Protein AF-G1VS32-F1 (afdb_monomer)

Foldseek 3Di:
DLPVLLVLLVVLLVVLVVLLVVLVVVVVVCVVVVVPACQSVLSPLLSVLSNVLSVLSNVCSVPDLVSLVSNLVSLVSSLVSLVVRNPPPCVSNVSSVSSVVSNVVSVVSNVVVVVVVVCVVVVDDPPPPVVVVVVVVVVVVVVVVVVVVVVVVVVVVVVVPPPPPVVCVVPPPPCLVQAAQVNLLVLLVVQDVQWDDKDWDDCVRDPVSQAPDVLFFVTKMATAGNVDDQPDPGHAFKMKTFHPWQVSQVVVVVVLVVVCVVVVCQDWDWDDDTRMIITTGPVDDPVVVVSSNVSSCVVSVD

Solvent-accessible surface area (backbone atoms only — not comparable to full-atom values): 15891 Å² total; per-residue (Å²): 125,51,62,61,32,40,54,55,11,55,50,29,46,59,49,22,56,56,39,35,54,53,11,52,52,45,36,52,51,28,65,72,67,66,66,80,58,55,30,14,62,27,28,42,52,27,18,56,25,30,37,52,27,9,53,45,25,46,75,33,22,89,68,44,72,68,40,28,53,51,30,27,51,32,16,40,52,21,16,48,42,15,60,75,34,20,78,92,46,68,65,39,41,56,55,12,50,53,24,40,53,54,14,50,54,24,49,54,57,47,54,56,57,55,52,58,69,52,44,76,78,55,86,79,68,85,72,69,61,66,60,56,55,54,56,52,52,51,52,50,51,52,53,52,49,51,48,52,49,46,54,49,47,50,49,44,48,64,66,66,49,84,81,54,73,67,59,53,59,69,64,48,67,58,71,68,69,83,68,50,21,56,56,52,51,52,52,47,39,73,79,31,90,48,45,73,56,75,46,73,50,48,64,89,67,35,92,82,65,41,54,68,40,92,76,38,33,66,30,36,18,33,27,20,27,71,92,46,84,77,86,56,95,64,57,49,38,30,35,32,38,23,29,90,38,42,64,39,34,45,55,51,50,53,54,52,50,62,48,26,73,76,38,69,93,63,39,57,52,72,47,75,60,71,28,34,36,42,37,30,53,43,89,53,55,69,73,63,50,48,55,53,49,52,50,52,49,59,60,74,71,100

Sequence (302 aa):
MKTWKLVSGILSIVLCLFVLLQSCAAGTVNALEASGEVSGSAGLIVSIMMLAGGIVSIVTRKGTKGGNIAIIILYGIAALCGFTMAGNFKDLNIWAFWCLICAVLAAVSLIKSKDAKQEIREHSANSKKKLKLSTLNIILIIIATVFIAGVSYLGYCVYAEKDIPLLNALFDIKTNKDYTAEEIANALKKDSKNIDKIIVYTADTDPNKLMGKTGAYTGKAAFSDKRYKQDKKDPIGGSIEVFDTQDDAEARYDYIKSITQKMQFLQEYMYRNGKYLLRINGDLKASQAEEYQKIFNDIISK

Secondary structure (DSSP, 8-state):
-HHHHHHHHHHHHHHHHHHHHHHHHHHHHHHHHT----HHHHHHHHHHHHHHHHHHHHHTTTT-HHHHHHHHHHHHHHHHHHHHS-TT-HHHHHHHHHHHHHHHHHHHHHHHHHHHHHHTT-TT--SHHHHHHHHHHHHHHHHHHHHHHHHHHHHHHHHH----HHHHHHH---------HHHHHHHHHHH-TTEEEEEEE-TTT-TTS-TTSTTS-SEEEEEEETTS---SSS-SEEEEEE-SSHHHHHHHHHHHHHHHHH-GGG-EEEEEETTEEEEEETTS-HHHHHHHHHHHHHHHT-

Radius of gyration: 31.53 Å; Cα contacts (8 Å, |Δi|>4): 393; chains: 1; bounding box: 76×43×91 Å

Nearest PDB structures (foldseek):
  6q6b-assembly1_A  TM=6.752E-01  e=3.807E-01  Streptomyces lividans 1326
  6q58-assembly1_A  TM=6.284E-01  e=5.052E-01  Streptomyces lividans 1326

Mean predicted aligned error: 18.48 Å

Structure (mmCIF, N/CA/C/O backbone):
data_AF-G1VS32-F1
#
_entry.id   AF-G1VS32-F1
#
loop_
_atom_site.group_PDB
_atom_site.id
_atom_site.type_symbol
_atom_site.label_atom_id
_atom_site.label_alt_id
_atom_site.label_comp_id
_atom_site.label_asym_id
_atom_site.label_entity_id
_atom_site.label_seq_id
_atom_site.pdbx_PDB_ins_code
_atom_site.Cartn_x
_atom_site.Cartn_y
_atom_site.Cartn_z
_atom_site.occupancy
_atom_site.B_iso_or_equiv
_atom_site.auth_seq_id
_atom_site.auth_comp_id
_atom_site.auth_asym_id
_atom_site.auth_atom_id
_atom_site.pdbx_PDB_model_num
ATOM 1 N N . MET A 1 1 ? -27.138 2.646 30.379 1.00 58.84 1 MET A N 1
ATOM 2 C CA . MET A 1 1 ? -27.422 2.712 28.928 1.00 58.84 1 MET A CA 1
ATOM 3 C C . MET A 1 1 ? -26.594 1.626 28.247 1.00 58.84 1 MET A C 1
ATOM 5 O O . MET A 1 1 ? -25.394 1.807 28.113 1.00 58.84 1 MET A O 1
ATOM 9 N N . LYS A 1 2 ? -27.186 0.457 27.965 1.00 63.50 2 LYS A N 1
ATOM 10 C CA . LYS A 1 2 ? -26.446 -0.758 27.554 1.00 63.50 2 LYS A CA 1
ATOM 11 C C . LYS A 1 2 ? -26.117 -0.781 26.051 1.00 63.50 2 LYS A C 1
ATOM 13 O O . LYS A 1 2 ? -25.100 -1.341 25.665 1.00 63.50 2 LYS A O 1
ATOM 18 N N . THR A 1 3 ? -26.954 -0.145 25.230 1.00 79.06 3 THR A N 1
ATOM 19 C CA . THR A 1 3 ? -26.883 -0.217 23.762 1.00 79.06 3 THR A CA 1
ATOM 20 C C . THR A 1 3 ? -25.724 0.584 23.177 1.00 79.06 3 THR A C 1
ATOM 22 O O . THR A 1 3 ? -25.017 0.067 22.323 1.00 79.06 3 THR A O 1
ATOM 25 N N . TRP A 1 4 ? -25.464 1.803 23.673 1.00 81.69 4 TRP A N 1
ATOM 26 C CA . TRP A 1 4 ? -24.427 2.665 23.087 1.00 81.69 4 TRP A CA 1
ATOM 27 C C . TRP A 1 4 ? -23.035 2.033 23.168 1.00 81.69 4 TRP A C 1
ATOM 29 O O . TRP A 1 4 ? -22.339 2.026 22.170 1.00 81.69 4 TRP A O 1
ATOM 39 N N . LYS A 1 5 ? -22.673 1.424 24.308 1.00 82.50 5 LYS A N 1
ATOM 40 C CA . LYS A 1 5 ? -21.374 0.759 24.495 1.00 82.50 5 LYS A CA 1
ATOM 41 C C . LYS A 1 5 ? -21.167 -0.428 23.562 1.00 82.50 5 LYS A C 1
ATOM 43 O O . LYS A 1 5 ? -20.044 -0.720 23.168 1.00 82.50 5 LYS A O 1
ATOM 48 N N . LEU A 1 6 ? -22.251 -1.146 23.264 1.00 82.94 6 LEU A N 1
ATOM 49 C CA . LEU A 1 6 ? -22.208 -2.271 22.341 1.00 82.94 6 LEU A CA 1
ATOM 50 C C . LEU A 1 6 ? -21.978 -1.763 20.914 1.00 82.94 6 LEU A C 1
ATOM 52 O O . LEU A 1 6 ? -21.067 -2.235 20.247 1.00 82.94 6 LEU A O 1
ATOM 56 N N . VAL A 1 7 ? -22.765 -0.772 20.486 1.00 86.69 7 VAL A N 1
ATOM 57 C CA . VAL A 1 7 ? -22.683 -0.195 19.137 1.00 86.69 7 VAL A CA 1
ATOM 58 C C . VAL A 1 7 ? -21.351 0.521 18.923 1.00 86.69 7 VAL A C 1
ATOM 60 O O . VAL A 1 7 ? -20.656 0.221 17.959 1.00 86.69 7 VAL A O 1
ATOM 63 N N . SER A 1 8 ? -20.949 1.405 19.841 1.00 86.69 8 SER A N 1
ATOM 64 C CA . SER A 1 8 ? -19.673 2.119 19.751 1.00 86.69 8 SER A CA 1
ATOM 65 C C . SER A 1 8 ? -18.489 1.159 19.789 1.00 86.69 8 SER A C 1
ATOM 67 O O . SER A 1 8 ? -17.506 1.380 19.099 1.00 86.69 8 SER A O 1
ATOM 69 N N . GLY A 1 9 ? -18.585 0.070 20.559 1.00 88.75 9 GLY A N 1
ATOM 70 C CA . GLY A 1 9 ? -17.537 -0.939 20.627 1.00 88.75 9 GLY A CA 1
ATOM 71 C C . GLY A 1 9 ? -17.360 -1.713 19.322 1.00 88.75 9 GLY A C 1
ATOM 72 O O . GLY A 1 9 ? -16.237 -1.841 18.848 1.00 88.75 9 GLY A O 1
ATOM 73 N N . ILE A 1 10 ? -18.459 -2.179 18.719 1.00 88.75 10 ILE A N 1
ATOM 74 C CA . ILE A 1 10 ? -18.423 -2.864 17.417 1.00 88.75 10 ILE A CA 1
ATOM 75 C C . ILE A 1 10 ? -17.898 -1.915 16.335 1.00 88.75 10 ILE A C 1
ATOM 77 O O . ILE A 1 10 ? -17.010 -2.293 15.576 1.00 88.75 10 ILE A O 1
ATOM 81 N N . LEU A 1 11 ? -18.391 -0.671 16.304 1.00 88.06 11 LEU A N 1
ATOM 82 C CA . LEU A 1 11 ? -17.926 0.335 15.350 1.00 88.06 11 LEU A CA 1
ATOM 83 C C . LEU A 1 11 ? -16.429 0.609 15.498 1.00 88.06 11 LEU A C 1
ATOM 85 O O . LEU A 1 11 ? -15.724 0.577 14.501 1.00 88.06 11 LEU A O 1
ATOM 89 N N . SER A 1 12 ? -15.911 0.803 16.713 1.00 90.00 12 SER A N 1
ATOM 90 C CA . SER A 1 12 ? -14.478 1.057 16.907 1.00 90.00 12 SER A CA 1
ATOM 91 C C . SER A 1 12 ? -13.586 -0.112 16.483 1.00 90.00 12 SER A C 1
ATOM 93 O O . SER A 1 12 ? -12.492 0.135 15.987 1.00 90.00 12 SER A O 1
ATOM 95 N N . ILE A 1 13 ? -14.039 -1.365 16.621 1.00 89.56 13 ILE A N 1
ATOM 96 C CA . ILE A 1 13 ? -13.294 -2.536 16.126 1.00 89.56 13 ILE A CA 1
ATOM 97 C C . ILE A 1 13 ? -13.223 -2.524 14.597 1.00 89.56 13 ILE A C 1
ATOM 99 O O . ILE A 1 13 ? -12.154 -2.735 14.034 1.00 89.56 13 ILE A O 1
ATOM 103 N N . VAL A 1 14 ? -14.343 -2.248 13.923 1.00 87.38 14 VAL A N 1
ATOM 104 C CA . VAL A 1 14 ? -14.383 -2.191 12.453 1.00 87.38 14 VAL A CA 1
ATOM 105 C C . VAL A 1 14 ? -13.566 -1.008 11.934 1.00 87.38 14 VAL A C 1
ATOM 107 O O . VAL A 1 14 ? -12.721 -1.177 11.060 1.00 87.38 14 VAL A O 1
ATOM 110 N N . LEU A 1 15 ? -13.773 0.183 12.501 1.00 84.19 15 LEU A N 1
ATOM 111 C CA . LEU A 1 15 ? -13.081 1.406 12.095 1.00 84.19 15 LEU A CA 1
ATOM 112 C C . LEU A 1 15 ? -11.573 1.323 12.337 1.00 84.19 15 LEU A C 1
ATOM 114 O O . LEU A 1 15 ? -10.811 1.826 11.521 1.00 84.19 15 LEU A O 1
ATOM 118 N N . CYS A 1 16 ? -11.128 0.633 13.392 1.00 88.25 16 CYS A N 1
ATOM 119 C CA . CYS A 1 16 ? -9.706 0.406 13.651 1.00 88.25 16 CYS A CA 1
ATOM 120 C C . CYS A 1 16 ? -8.976 -0.201 12.444 1.00 88.25 16 CYS A C 1
ATOM 122 O O . CYS A 1 16 ? -7.832 0.171 12.198 1.00 88.25 16 CYS A O 1
ATOM 124 N N . LEU A 1 17 ? -9.602 -1.112 11.692 1.00 85.50 17 LEU A N 1
ATOM 125 C CA . LEU A 1 17 ? -8.964 -1.723 10.522 1.00 85.50 17 LEU A CA 1
ATOM 126 C C . LEU A 1 17 ? -8.718 -0.694 9.412 1.00 85.50 17 LEU A C 1
ATOM 128 O O . LEU A 1 17 ? -7.649 -0.688 8.809 1.00 85.50 17 LEU A O 1
ATOM 132 N N . PHE A 1 18 ? -9.668 0.218 9.193 1.00 85.31 18 PHE A N 1
ATOM 133 C CA . PHE A 1 18 ? -9.508 1.314 8.235 1.00 85.31 18 PHE A CA 1
ATOM 134 C C . PHE A 1 18 ? -8.424 2.297 8.679 1.00 85.31 18 PHE A C 1
ATOM 136 O O . PHE A 1 18 ? -7.551 2.637 7.883 1.00 85.31 18 PHE A O 1
ATOM 143 N N . VAL A 1 19 ? -8.430 2.687 9.959 1.00 88.31 19 VAL A N 1
ATOM 144 C CA . VAL A 1 19 ? -7.398 3.565 10.532 1.00 88.31 19 VAL A CA 1
ATOM 145 C C . VAL A 1 19 ? -6.020 2.934 10.387 1.00 88.31 19 VAL A C 1
ATOM 147 O O . VAL A 1 19 ? -5.091 3.610 9.960 1.00 88.31 19 VAL A O 1
ATOM 150 N N . LEU A 1 20 ? -5.878 1.643 10.697 1.00 87.00 20 LEU A N 1
ATOM 151 C CA . LEU A 1 20 ? -4.606 0.929 10.608 1.00 87.00 20 LEU A CA 1
ATOM 152 C C . LEU A 1 20 ? -4.041 0.973 9.183 1.00 87.00 20 LEU A C 1
ATOM 154 O O . LEU A 1 20 ? -2.883 1.336 9.000 1.00 87.00 20 LEU A O 1
ATOM 158 N N . LEU A 1 21 ? -4.868 0.676 8.177 1.00 84.62 21 LEU A N 1
ATOM 159 C CA . LEU A 1 21 ? -4.451 0.703 6.773 1.00 84.62 21 LEU A CA 1
ATOM 160 C C . LEU A 1 21 ? -4.073 2.118 6.304 1.00 84.62 21 LEU A C 1
ATOM 162 O O . LEU A 1 21 ? -3.022 2.287 5.687 1.00 84.62 21 LEU A O 1
ATOM 166 N N . GLN A 1 22 ? -4.872 3.138 6.645 1.00 85.31 22 GLN A N 1
ATOM 167 C CA . GLN A 1 22 ? -4.560 4.542 6.327 1.00 85.31 22 GLN A CA 1
ATOM 168 C C . GLN A 1 22 ? -3.263 5.004 6.995 1.00 85.31 22 GLN A C 1
ATOM 170 O O . GLN A 1 22 ? -2.458 5.705 6.389 1.00 85.31 22 GLN A O 1
ATOM 175 N N . SER A 1 23 ? -3.020 4.546 8.220 1.00 88.12 23 SER A N 1
ATOM 176 C CA . SER A 1 23 ? -1.819 4.876 8.987 1.00 88.12 23 SER A CA 1
ATOM 177 C C . SER A 1 23 ? -0.569 4.216 8.414 1.00 88.12 23 SER A C 1
ATOM 179 O O . SER A 1 23 ? 0.483 4.848 8.360 1.00 88.12 23 SER A O 1
ATOM 181 N N . CYS A 1 24 ? -0.675 2.968 7.946 1.00 83.88 24 CYS A N 1
ATOM 182 C CA . CYS A 1 24 ? 0.404 2.307 7.217 1.00 83.88 24 CYS A CA 1
ATOM 183 C C . CYS A 1 24 ? 0.733 3.063 5.924 1.00 83.88 24 CYS A C 1
ATOM 185 O O . CYS A 1 24 ? 1.904 3.335 5.673 1.00 83.88 24 CYS A O 1
ATOM 187 N N . ALA A 1 25 ? -0.284 3.469 5.155 1.00 82.19 25 ALA A N 1
ATOM 188 C CA . ALA A 1 25 ? -0.091 4.261 3.942 1.00 82.19 25 ALA A CA 1
ATOM 189 C C . ALA A 1 25 ? 0.583 5.613 4.246 1.00 82.19 25 ALA A C 1
ATOM 191 O O . ALA A 1 25 ? 1.628 5.921 3.672 1.00 82.19 25 ALA A O 1
ATOM 192 N N . ALA A 1 26 ? 0.066 6.374 5.215 1.00 79.44 26 ALA A N 1
ATOM 193 C CA . ALA A 1 26 ? 0.672 7.633 5.653 1.00 79.44 26 ALA A CA 1
ATOM 194 C C . ALA A 1 26 ? 2.116 7.435 6.148 1.00 79.44 26 ALA A C 1
ATOM 196 O O . ALA A 1 26 ? 3.002 8.212 5.811 1.00 79.44 26 ALA A O 1
ATOM 197 N N . GLY A 1 27 ? 2.389 6.353 6.886 1.00 80.00 27 GLY A N 1
ATOM 198 C CA . GLY A 1 27 ? 3.734 6.011 7.351 1.00 80.00 27 GLY A CA 1
ATOM 199 C C . GLY A 1 27 ? 4.714 5.739 6.209 1.00 80.00 27 GLY A C 1
ATOM 200 O O . GLY A 1 27 ? 5.842 6.225 6.246 1.00 80.00 27 GLY A O 1
ATOM 201 N N . THR A 1 28 ? 4.283 5.010 5.174 1.00 81.50 28 THR A N 1
ATOM 202 C CA . THR A 1 28 ? 5.115 4.762 3.987 1.00 81.50 28 THR A CA 1
ATOM 203 C C . THR A 1 28 ? 5.395 6.034 3.190 1.00 81.50 28 THR A C 1
ATOM 205 O O . THR A 1 28 ? 6.534 6.245 2.781 1.00 81.50 28 THR A O 1
ATOM 208 N N . VAL A 1 29 ? 4.397 6.912 3.031 1.00 79.50 29 VAL A N 1
ATOM 209 C CA . VAL A 1 29 ? 4.561 8.206 2.349 1.00 79.50 29 VAL A CA 1
ATOM 210 C C . VAL A 1 29 ? 5.528 9.099 3.125 1.00 79.50 29 VAL A C 1
ATOM 212 O O . VAL A 1 29 ? 6.490 9.595 2.547 1.00 79.50 29 VAL A O 1
ATOM 215 N N . ASN A 1 30 ? 5.369 9.209 4.446 1.00 80.88 30 ASN A N 1
ATOM 216 C CA . ASN A 1 30 ? 6.274 10.004 5.280 1.00 80.88 30 ASN A CA 1
ATOM 217 C C . ASN A 1 30 ? 7.724 9.500 5.223 1.00 80.88 30 ASN A C 1
ATOM 219 O O . ASN A 1 30 ? 8.659 10.302 5.233 1.00 80.88 30 ASN A O 1
ATOM 223 N N . ALA A 1 31 ? 7.919 8.177 5.163 1.00 80.81 31 ALA A N 1
ATOM 224 C CA . ALA A 1 31 ? 9.244 7.574 5.040 1.00 80.81 31 ALA A CA 1
ATOM 225 C C . ALA A 1 31 ? 9.887 7.855 3.673 1.00 80.81 31 ALA A C 1
ATOM 227 O O . ALA A 1 31 ? 11.095 8.077 3.607 1.00 80.81 31 ALA A O 1
ATOM 228 N N . LEU A 1 32 ? 9.091 7.872 2.600 1.00 77.69 32 LEU A N 1
ATOM 229 C CA . LEU A 1 32 ? 9.566 8.136 1.242 1.00 77.69 32 LEU A CA 1
ATOM 230 C C . LEU A 1 32 ? 9.877 9.621 1.007 1.00 77.69 32 LEU A C 1
ATOM 232 O O . LEU A 1 32 ? 10.862 9.949 0.352 1.00 77.69 32 LEU A O 1
ATOM 236 N N . GLU A 1 33 ? 9.059 10.516 1.559 1.00 80.06 33 GLU A N 1
ATOM 237 C CA . GLU A 1 33 ? 9.215 11.968 1.412 1.00 80.06 33 GLU A CA 1
ATOM 238 C C . GLU A 1 33 ? 10.218 12.578 2.401 1.00 80.06 33 GLU A C 1
ATOM 240 O O . GLU A 1 33 ? 10.539 13.761 2.298 1.00 80.06 33 GLU A O 1
ATOM 245 N N . ALA A 1 34 ? 10.708 11.799 3.373 1.00 81.69 34 ALA A N 1
ATOM 246 C CA . ALA A 1 34 ? 11.539 12.281 4.478 1.00 81.69 34 ALA A CA 1
ATOM 247 C C . ALA A 1 34 ? 10.932 13.511 5.193 1.00 81.69 34 ALA A C 1
ATOM 249 O O . ALA A 1 34 ? 11.653 14.391 5.665 1.00 81.69 34 ALA A O 1
ATOM 250 N N . SER A 1 35 ? 9.596 13.561 5.295 1.00 71.19 35 SER A N 1
ATOM 251 C CA . SER A 1 35 ? 8.836 14.719 5.792 1.00 71.19 35 SER A CA 1
ATOM 252 C C . SER A 1 35 ? 9.037 14.993 7.288 1.00 71.19 35 SER A C 1
ATOM 254 O O . SER A 1 35 ? 8.709 16.071 7.780 1.00 71.19 35 SER A O 1
ATOM 256 N N . GLY A 1 36 ? 9.563 14.013 8.032 1.00 76.88 36 GLY A N 1
ATOM 257 C CA . GLY A 1 36 ? 9.680 14.067 9.492 1.00 76.88 36 GLY A CA 1
ATOM 258 C C . GLY A 1 36 ? 8.331 13.978 10.216 1.00 76.88 36 GLY A C 1
ATOM 259 O O . GLY A 1 36 ? 8.287 14.072 11.444 1.00 76.88 36 GLY A O 1
ATOM 260 N N . GLU A 1 37 ? 7.229 13.781 9.485 1.00 79.75 37 GLU A N 1
ATOM 261 C CA . GLU A 1 37 ? 5.895 13.685 10.061 1.00 79.75 37 GLU A CA 1
ATOM 262 C C . GLU A 1 37 ? 5.649 12.323 10.714 1.00 79.75 37 GLU A C 1
ATOM 264 O O . GLU A 1 37 ? 5.951 11.256 10.176 1.00 79.75 37 GLU A O 1
ATOM 269 N N . VAL A 1 38 ? 5.017 12.357 11.885 1.00 82.75 38 VAL A N 1
ATOM 270 C CA . VAL A 1 38 ? 4.722 11.169 12.700 1.00 82.75 38 VAL A CA 1
ATOM 271 C C . VAL A 1 38 ? 3.273 10.687 12.562 1.00 82.75 38 VAL A C 1
ATOM 273 O O . VAL A 1 38 ? 2.836 9.849 13.350 1.00 82.75 38 VAL A O 1
ATOM 276 N N . SER A 1 39 ? 2.530 11.185 11.567 1.00 81.25 39 SER A N 1
ATOM 277 C CA . SER A 1 39 ? 1.099 10.898 11.367 1.00 81.25 39 SER A CA 1
ATOM 278 C C . SER A 1 39 ? 0.804 9.403 11.196 1.00 81.25 39 SER A C 1
ATOM 280 O O . SER A 1 39 ? -0.125 8.888 11.819 1.00 81.25 39 SER A O 1
ATOM 282 N N . GLY A 1 40 ? 1.645 8.669 10.456 1.00 84.06 40 GLY A N 1
ATOM 283 C CA . GLY A 1 40 ? 1.521 7.212 10.319 1.00 84.06 40 GLY A CA 1
ATOM 284 C C . GLY A 1 40 ? 1.681 6.461 11.647 1.00 84.06 40 GLY A C 1
ATOM 285 O O . GLY A 1 40 ? 0.871 5.600 11.994 1.00 84.06 40 GLY A O 1
ATOM 286 N N . SER A 1 41 ? 2.674 6.833 12.457 1.00 85.38 41 SER A N 1
ATOM 287 C CA . SER A 1 41 ? 2.881 6.244 13.789 1.00 85.38 41 SER A CA 1
ATOM 288 C C . SER A 1 41 ? 1.767 6.626 14.768 1.00 85.38 41 SER A C 1
ATOM 290 O O . SER A 1 41 ? 1.334 5.805 15.577 1.00 85.38 41 SER A O 1
ATOM 292 N N . ALA A 1 42 ? 1.266 7.859 14.685 1.00 87.75 42 ALA A N 1
ATOM 293 C CA . ALA A 1 42 ? 0.151 8.327 15.496 1.00 87.75 42 ALA A CA 1
ATOM 294 C C . ALA A 1 42 ? -1.131 7.549 15.200 1.00 87.75 42 ALA A C 1
ATOM 296 O O . ALA A 1 42 ? -1.814 7.102 16.123 1.00 87.75 42 ALA A O 1
ATOM 297 N N . GLY A 1 43 ? -1.435 7.331 13.924 1.00 89.88 43 GLY A N 1
ATOM 298 C CA . GLY A 1 43 ? -2.593 6.556 13.516 1.00 89.88 43 GLY A CA 1
ATOM 299 C C . GLY A 1 43 ? -2.503 5.075 13.907 1.00 89.88 43 GLY A C 1
ATOM 300 O O . GLY A 1 43 ? -3.502 4.499 14.345 1.00 89.88 43 GLY A O 1
ATOM 301 N N . LEU A 1 44 ? -1.301 4.481 13.916 1.00 89.88 44 LEU A N 1
ATOM 302 C CA . LEU A 1 44 ? -1.085 3.150 14.496 1.00 89.88 44 LEU A CA 1
ATOM 303 C C . LEU A 1 44 ? -1.454 3.127 15.990 1.00 89.88 44 LEU A C 1
ATOM 305 O O . LEU A 1 44 ? -2.206 2.251 16.422 1.00 89.88 44 LEU A O 1
ATOM 309 N N . ILE A 1 45 ? -0.999 4.112 16.769 1.00 90.12 45 ILE A N 1
ATOM 310 C CA . ILE A 1 45 ? -1.350 4.239 18.194 1.00 90.12 45 ILE A CA 1
ATOM 311 C C . ILE A 1 45 ? -2.867 4.396 18.366 1.00 90.12 45 ILE A C 1
ATOM 313 O O . ILE A 1 45 ? -3.469 3.698 19.188 1.00 90.12 45 ILE A O 1
ATOM 317 N N . VAL A 1 46 ? -3.500 5.269 17.575 1.00 92.69 46 VAL A N 1
ATOM 318 C CA . VAL A 1 46 ? -4.955 5.486 17.604 1.00 92.69 46 VAL A CA 1
ATOM 319 C C . VAL A 1 46 ? -5.704 4.189 17.299 1.00 92.69 46 VAL A C 1
ATOM 321 O O . VAL A 1 46 ? -6.631 3.849 18.031 1.00 92.69 46 VAL A O 1
ATOM 324 N N . SER A 1 47 ? -5.271 3.417 16.298 1.00 93.81 47 SER A N 1
ATOM 325 C CA . SER A 1 47 ? -5.899 2.142 15.932 1.00 93.81 47 SER A CA 1
ATOM 326 C C . SER A 1 47 ? -5.858 1.129 17.087 1.00 93.81 47 SER A C 1
ATOM 328 O O . SER A 1 47 ? -6.895 0.605 17.496 1.00 93.81 47 SER A O 1
ATOM 330 N N . ILE A 1 48 ? -4.699 0.941 17.726 1.00 93.06 48 ILE A N 1
ATOM 331 C CA . ILE A 1 48 ? -4.538 0.016 18.858 1.00 93.06 48 ILE A CA 1
ATOM 332 C C . ILE A 1 48 ? -5.439 0.434 20.028 1.00 93.06 48 ILE A C 1
ATOM 334 O O . ILE A 1 48 ? -6.112 -0.403 20.639 1.00 93.06 48 ILE A O 1
ATOM 338 N N . MET A 1 49 ? -5.501 1.735 20.317 1.00 93.25 49 MET A N 1
ATOM 339 C CA . MET A 1 49 ? -6.357 2.268 21.376 1.00 93.25 49 MET A CA 1
ATOM 340 C C . MET A 1 49 ? -7.847 2.140 21.040 1.00 93.25 49 MET A C 1
ATOM 342 O O . MET A 1 49 ? -8.645 1.848 21.933 1.00 93.25 49 MET A O 1
ATOM 346 N N . MET A 1 50 ? -8.237 2.292 19.771 1.00 94.31 50 MET A N 1
ATOM 347 C CA . MET A 1 50 ? -9.607 2.058 19.306 1.00 94.31 50 MET A CA 1
ATOM 348 C C . MET A 1 50 ? -10.007 0.588 19.421 1.00 94.31 50 MET A C 1
ATOM 350 O O . MET A 1 50 ? -11.116 0.300 19.874 1.00 94.31 50 MET A O 1
ATOM 354 N N . LEU A 1 51 ? -9.110 -0.341 19.085 1.00 94.62 51 LEU A N 1
ATOM 355 C CA . LEU A 1 51 ? -9.337 -1.774 19.254 1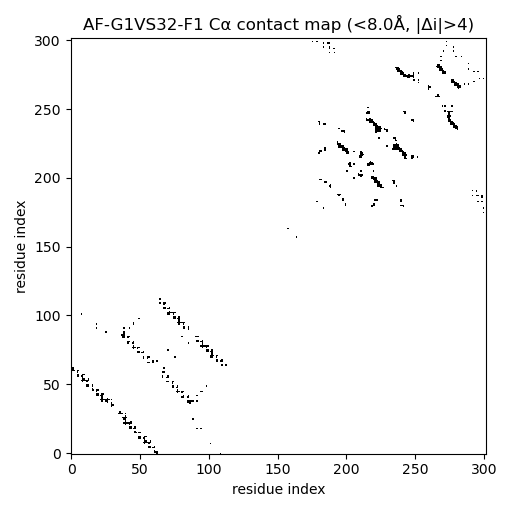.00 94.62 51 LEU A CA 1
ATOM 356 C C . LEU A 1 51 ? -9.524 -2.128 20.735 1.00 94.62 51 LEU A C 1
ATOM 358 O O . LEU A 1 51 ? -10.535 -2.728 21.112 1.00 94.62 51 LEU A O 1
ATOM 362 N N . ALA A 1 52 ? -8.597 -1.693 21.592 1.00 92.12 52 ALA A N 1
ATOM 363 C CA . ALA A 1 52 ? -8.673 -1.918 23.033 1.00 92.12 52 ALA A CA 1
ATOM 364 C C . ALA A 1 52 ? -9.932 -1.273 23.641 1.00 92.12 52 ALA A C 1
ATOM 366 O O . ALA A 1 52 ? -10.694 -1.925 24.359 1.00 92.12 52 ALA A O 1
ATOM 367 N N . GLY A 1 53 ? -10.206 -0.009 23.307 1.00 92.50 53 GLY A N 1
ATOM 368 C CA . GLY A 1 53 ? -11.390 0.725 23.751 1.00 92.50 53 GLY A CA 1
ATOM 369 C C . GLY A 1 53 ? -12.692 0.089 23.265 1.00 92.50 53 GLY A C 1
ATOM 370 O O . GLY A 1 53 ? -13.684 0.059 24.005 1.00 92.50 53 GLY A O 1
ATOM 371 N N . GLY A 1 54 ? -12.691 -0.476 22.057 1.00 94.06 54 GLY A N 1
ATOM 372 C CA . GLY A 1 54 ? -13.810 -1.201 21.466 1.00 94.06 54 GLY A CA 1
ATOM 373 C C . GLY A 1 54 ? -14.138 -2.473 22.241 1.00 94.06 54 GLY A C 1
ATOM 374 O O . GLY A 1 54 ? -15.266 -2.640 22.715 1.00 94.06 54 GLY A O 1
ATOM 375 N N . ILE A 1 55 ? -13.130 -3.316 22.478 1.00 92.88 55 ILE A N 1
ATOM 376 C CA . ILE A 1 55 ? -13.254 -4.552 23.266 1.00 92.88 55 ILE A CA 1
ATOM 377 C C . ILE A 1 55 ? -13.741 -4.237 24.685 1.00 92.88 55 ILE A C 1
ATOM 379 O O . ILE A 1 55 ? -14.728 -4.816 25.149 1.00 92.88 55 ILE A O 1
ATOM 383 N N . VAL A 1 56 ? -13.117 -3.269 25.365 1.00 92.00 56 VAL A N 1
ATOM 384 C CA . VAL A 1 56 ? -13.510 -2.866 26.725 1.00 92.00 56 VAL A CA 1
ATOM 385 C C . VAL A 1 56 ? -14.943 -2.320 26.749 1.00 92.00 56 VAL A C 1
ATOM 387 O O . VAL A 1 56 ? -15.694 -2.608 27.687 1.00 92.00 56 VAL A O 1
ATOM 390 N N . SER A 1 57 ? -15.378 -1.594 25.715 1.00 89.75 57 SER A N 1
ATOM 391 C CA . SER A 1 57 ? -16.765 -1.119 25.591 1.00 89.75 57 SER A CA 1
ATOM 392 C C . SER A 1 57 ? -17.763 -2.276 25.501 1.00 89.75 57 SER A C 1
ATOM 394 O O . SER A 1 57 ? -18.771 -2.271 26.216 1.00 89.75 57 SER A O 1
ATOM 396 N N . ILE A 1 58 ? -17.454 -3.312 24.715 1.00 88.94 58 ILE A N 1
ATOM 397 C CA . ILE A 1 58 ? -18.305 -4.502 24.561 1.00 88.94 58 ILE A CA 1
ATOM 398 C C . ILE A 1 58 ? -18.341 -5.325 25.852 1.00 88.94 58 ILE A C 1
ATOM 400 O O . ILE A 1 58 ? -19.427 -5.672 26.330 1.00 88.94 58 ILE A O 1
ATOM 404 N N . VAL A 1 59 ? -17.182 -5.618 26.446 1.00 89.69 59 VAL A N 1
ATOM 405 C CA . VAL A 1 59 ? -17.075 -6.459 27.651 1.00 89.69 59 VAL A CA 1
ATOM 406 C C . VAL A 1 59 ? -17.729 -5.770 28.852 1.00 89.69 59 VAL A C 1
ATOM 408 O O . VAL A 1 59 ? -18.441 -6.398 29.636 1.00 89.69 59 VAL A O 1
ATOM 411 N N . THR A 1 60 ? -17.594 -4.446 28.964 1.00 87.38 60 THR A N 1
ATOM 412 C CA . THR A 1 60 ? -18.154 -3.661 30.079 1.00 87.38 60 THR A CA 1
ATOM 413 C C . THR A 1 60 ? -19.520 -3.041 29.763 1.00 87.38 60 THR A C 1
ATOM 415 O O . THR A 1 60 ? -19.995 -2.149 30.487 1.00 87.38 60 THR A O 1
ATOM 418 N N . ARG A 1 61 ? -20.208 -3.530 28.717 1.00 82.31 61 ARG A N 1
ATOM 419 C CA . ARG A 1 61 ? -21.511 -3.013 28.249 1.00 82.31 61 ARG A CA 1
ATOM 420 C C . ARG A 1 61 ? -22.602 -3.009 29.317 1.00 82.31 61 ARG A C 1
ATOM 422 O O . ARG A 1 61 ? -23.499 -2.169 29.295 1.00 82.31 61 ARG A O 1
ATOM 429 N N . LYS A 1 62 ? -22.518 -3.934 30.283 1.00 77.44 62 LYS A N 1
ATOM 430 C CA . LYS A 1 62 ? -23.462 -4.035 31.409 1.00 77.44 62 LYS A CA 1
ATOM 431 C C . LYS A 1 62 ? -23.248 -2.960 32.489 1.00 77.44 62 LYS A C 1
ATOM 433 O O . LYS A 1 62 ? -24.126 -2.796 33.325 1.00 77.44 62 LYS A O 1
ATOM 438 N N . GLY A 1 63 ? -22.173 -2.168 32.401 1.00 68.31 63 GLY A N 1
ATOM 439 C CA . GLY A 1 63 ? -22.002 -0.915 33.142 1.00 68.31 63 GLY A CA 1
ATOM 440 C C . GLY A 1 63 ? -21.243 -1.048 34.462 1.00 68.31 63 GLY A C 1
ATOM 441 O O . GLY A 1 63 ? -21.843 -0.968 35.527 1.00 68.31 63 GLY A O 1
ATOM 442 N N . THR A 1 64 ? -19.915 -1.168 34.396 1.00 78.38 64 THR A N 1
ATOM 443 C CA . THR A 1 64 ? -19.027 -1.105 35.570 1.00 78.38 64 THR A CA 1
ATOM 444 C C . THR A 1 64 ? -18.334 0.259 35.660 1.00 78.38 64 THR A C 1
ATOM 446 O O . THR A 1 64 ? -18.029 0.877 34.636 1.00 78.38 64 THR A O 1
ATOM 449 N N . LYS A 1 65 ? -18.062 0.740 36.885 1.00 77.38 65 LYS A N 1
ATOM 450 C CA . LYS A 1 65 ? -17.321 2.000 37.100 1.00 77.38 65 LYS A CA 1
ATOM 451 C C . LYS A 1 65 ? -15.922 1.938 36.480 1.00 77.38 65 LYS A C 1
ATOM 453 O O . LYS A 1 65 ? -15.564 2.834 35.726 1.00 77.38 65 LYS A O 1
ATOM 458 N N . GLY A 1 66 ? -15.190 0.849 36.734 1.00 76.62 66 GLY A N 1
ATOM 459 C CA . GLY A 1 66 ? -13.860 0.620 36.161 1.00 76.62 66 GLY A CA 1
ATOM 460 C C . GLY A 1 66 ? -13.874 0.551 34.634 1.00 76.62 66 GLY A C 1
ATOM 461 O O . GLY A 1 66 ? -13.021 1.148 33.991 1.00 76.62 66 GLY A O 1
ATOM 462 N N . GLY A 1 67 ? -14.901 -0.069 34.042 1.00 85.94 67 GLY A N 1
ATOM 463 C CA . GLY A 1 67 ? -15.055 -0.113 32.589 1.00 85.94 67 GLY A CA 1
ATOM 464 C C . GLY A 1 67 ? -15.253 1.264 31.964 1.00 85.94 67 GLY A C 1
ATOM 465 O O . GLY A 1 67 ? -14.639 1.565 30.952 1.00 85.94 67 GLY A O 1
ATOM 466 N N . ASN A 1 68 ? -16.062 2.130 32.581 1.00 84.44 68 ASN A N 1
ATOM 467 C CA . ASN A 1 68 ? -16.205 3.509 32.103 1.00 84.44 68 ASN A CA 1
ATOM 468 C C . ASN A 1 68 ? -14.884 4.283 32.196 1.00 84.44 68 ASN A C 1
ATOM 470 O O . ASN A 1 68 ? -14.549 4.990 31.257 1.00 84.44 68 ASN A O 1
ATOM 474 N N . ILE A 1 69 ? -14.136 4.132 33.294 1.00 84.25 69 ILE A N 1
ATOM 475 C CA . ILE A 1 69 ? -12.839 4.802 33.476 1.00 84.25 69 ILE A CA 1
ATOM 476 C C . ILE A 1 69 ? -11.837 4.341 32.411 1.00 84.25 69 ILE A C 1
ATOM 478 O O . ILE A 1 69 ? -11.211 5.176 31.768 1.00 84.25 69 ILE A O 1
ATOM 482 N N . ALA A 1 70 ? -11.742 3.033 32.161 1.00 86.88 70 ALA A N 1
ATOM 483 C CA . ALA A 1 70 ? -10.863 2.491 31.129 1.00 86.88 70 ALA A CA 1
ATOM 484 C C . ALA A 1 70 ? -11.217 3.016 29.727 1.00 86.88 70 ALA A C 1
ATOM 486 O O . ALA A 1 70 ? -10.329 3.425 28.989 1.00 86.88 70 ALA A O 1
ATOM 487 N N . ILE A 1 71 ? -12.509 3.075 29.377 1.00 90.56 71 ILE A N 1
ATOM 488 C CA . ILE A 1 71 ? -12.974 3.616 28.086 1.00 90.56 71 ILE A CA 1
ATOM 489 C C . ILE A 1 71 ? -12.601 5.099 27.936 1.00 90.56 71 ILE A C 1
ATOM 491 O O . ILE A 1 71 ? -12.163 5.501 26.862 1.00 90.56 71 ILE A O 1
ATOM 495 N N . ILE A 1 72 ? -12.745 5.900 29.001 1.00 87.12 72 ILE A N 1
ATOM 496 C CA . ILE A 1 72 ? -12.348 7.320 29.001 1.00 87.12 72 ILE A CA 1
ATOM 497 C C . ILE A 1 72 ? -10.849 7.455 28.733 1.00 87.12 72 ILE A C 1
ATOM 499 O O . ILE A 1 72 ? -10.461 8.281 27.918 1.00 87.12 72 ILE A O 1
ATOM 503 N N . ILE A 1 73 ? -10.017 6.651 29.398 1.00 88.19 73 ILE A N 1
ATOM 504 C CA . ILE A 1 73 ? -8.558 6.722 29.252 1.00 88.19 73 ILE A CA 1
ATOM 505 C C . ILE A 1 73 ? -8.134 6.274 27.851 1.00 88.19 73 ILE A C 1
ATOM 507 O O . ILE A 1 73 ? -7.417 7.005 27.178 1.00 88.19 73 ILE A O 1
ATOM 511 N N . LEU A 1 74 ? -8.605 5.113 27.387 1.00 91.00 74 LEU A N 1
ATOM 512 C CA . LEU A 1 74 ? -8.210 4.545 26.093 1.00 91.00 74 LEU A CA 1
ATOM 513 C C . LEU A 1 74 ? -8.582 5.472 24.934 1.00 91.00 74 LEU A C 1
ATOM 515 O O . LEU A 1 74 ? -7.720 5.867 24.153 1.00 91.00 74 LEU A O 1
ATOM 519 N N . TYR A 1 75 ? -9.851 5.879 24.853 1.00 93.62 75 TYR A N 1
ATOM 520 C CA . TYR A 1 75 ? -10.273 6.793 23.796 1.00 93.62 75 TYR A CA 1
ATOM 521 C C . TYR A 1 75 ? -9.792 8.229 24.018 1.00 93.62 75 TYR A C 1
ATOM 523 O O . TYR A 1 75 ? -9.632 8.961 23.050 1.00 93.62 75 TYR A O 1
ATOM 531 N N . GLY A 1 76 ? -9.545 8.644 25.262 1.00 87.56 76 GLY A N 1
ATOM 532 C CA . GLY A 1 76 ? -8.971 9.953 25.570 1.00 87.56 76 GLY A CA 1
ATOM 533 C C . GLY A 1 76 ? -7.535 10.081 25.070 1.00 87.56 76 GLY A C 1
ATOM 534 O O . GLY A 1 76 ? -7.203 11.076 24.433 1.00 87.56 76 GLY A O 1
ATOM 535 N N . ILE A 1 77 ? -6.708 9.052 25.284 1.00 84.31 77 ILE A N 1
ATOM 536 C CA . ILE A 1 77 ? -5.349 8.981 24.730 1.00 84.31 77 ILE A CA 1
ATOM 537 C C . ILE A 1 77 ? -5.410 8.910 23.203 1.00 84.31 77 ILE A C 1
ATOM 539 O O . ILE A 1 77 ? -4.703 9.662 22.542 1.00 84.31 77 ILE A O 1
ATOM 543 N N . ALA A 1 78 ? -6.293 8.079 22.638 1.00 90.88 78 ALA A N 1
ATOM 544 C CA . ALA A 1 78 ? -6.474 7.994 21.187 1.00 90.88 78 ALA A CA 1
ATOM 545 C C . ALA A 1 78 ? -6.855 9.349 20.567 1.00 90.88 78 ALA A C 1
ATOM 547 O O . ALA A 1 78 ? -6.284 9.749 19.558 1.00 90.88 78 ALA A O 1
ATOM 548 N N . ALA A 1 79 ? -7.787 10.076 21.191 1.00 90.38 79 ALA A N 1
ATOM 549 C CA . ALA A 1 79 ? -8.194 11.404 20.751 1.00 90.38 79 ALA A CA 1
ATOM 550 C C . ALA A 1 79 ? -7.053 12.419 20.880 1.00 90.38 79 ALA A C 1
ATOM 552 O O . ALA A 1 79 ? -6.823 13.189 19.953 1.00 90.38 79 ALA A O 1
ATOM 553 N N . LEU A 1 80 ? -6.315 12.403 21.996 1.00 84.88 80 LEU A N 1
ATOM 554 C CA . LEU A 1 80 ? -5.170 13.287 22.201 1.00 84.88 80 LEU A CA 1
ATOM 555 C C . LEU A 1 80 ? -4.108 13.057 21.124 1.00 84.88 80 LEU A C 1
ATOM 557 O O . LEU A 1 80 ? -3.771 14.001 20.421 1.00 84.88 80 LEU A O 1
ATOM 561 N N . CYS A 1 81 ? -3.637 11.818 20.956 1.00 84.56 81 CYS A N 1
ATOM 562 C CA . CYS A 1 81 ? -2.654 11.465 19.932 1.00 84.56 81 CYS A CA 1
ATOM 563 C C . CYS A 1 81 ? -3.155 11.805 18.526 1.00 84.56 81 CYS A C 1
ATOM 565 O O . CYS A 1 81 ? -2.414 12.374 17.733 1.00 84.56 81 CYS A O 1
ATOM 567 N N . GLY A 1 82 ? -4.418 11.498 18.224 1.00 86.75 82 GLY A N 1
ATOM 568 C CA . GLY A 1 82 ? -4.987 11.760 16.910 1.00 86.75 82 GLY A CA 1
ATOM 569 C C . GLY A 1 82 ? -5.060 13.251 16.570 1.00 86.75 82 GLY A C 1
ATOM 570 O O . GLY A 1 82 ? -4.720 13.618 15.456 1.00 86.75 82 GLY A O 1
ATOM 571 N N . PHE A 1 83 ? -5.429 14.120 17.518 1.00 85.69 83 PHE A N 1
ATOM 572 C CA . PHE A 1 83 ? -5.485 15.568 17.277 1.00 85.69 83 PHE A CA 1
ATOM 573 C C . PHE A 1 83 ? -4.116 16.250 17.292 1.00 85.69 83 PHE A C 1
ATOM 575 O O . PHE A 1 83 ? -3.897 17.192 16.536 1.00 85.69 83 PHE A O 1
ATOM 582 N N . THR A 1 84 ? -3.200 15.827 18.166 1.00 82.00 84 THR A N 1
ATOM 583 C CA . THR A 1 84 ? -1.898 16.499 18.303 1.00 82.00 84 THR A CA 1
ATOM 584 C C . THR A 1 84 ? -0.888 16.050 17.256 1.00 82.00 84 THR A C 1
ATOM 586 O O . THR A 1 84 ? 0.035 16.800 16.954 1.00 82.00 84 THR A O 1
ATOM 589 N N . MET A 1 85 ? -1.053 14.849 16.695 1.00 81.00 85 MET A N 1
ATOM 590 C CA . MET A 1 85 ? -0.073 14.227 15.801 1.00 81.00 85 MET A CA 1
ATOM 591 C C . MET A 1 85 ? -0.619 13.962 14.386 1.00 81.00 85 MET A C 1
ATOM 593 O O . MET A 1 85 ? -0.024 13.183 13.646 1.00 81.00 85 MET A O 1
ATOM 597 N N . ALA A 1 86 ? -1.728 14.602 13.990 1.00 74.06 86 ALA A N 1
ATOM 598 C CA . ALA A 1 86 ? -2.316 14.460 12.650 1.00 74.06 86 ALA A CA 1
ATOM 599 C C . ALA A 1 86 ? -1.417 14.964 11.511 1.00 74.06 86 ALA A C 1
ATOM 601 O O . ALA A 1 86 ? -1.481 14.428 10.405 1.00 74.06 86 ALA A O 1
ATOM 602 N N . GLY A 1 87 ? -0.569 15.967 11.767 1.00 73.94 87 GLY A N 1
ATOM 603 C CA . GLY A 1 87 ? 0.248 16.587 10.721 1.00 73.94 87 GLY A CA 1
ATOM 604 C C . GLY A 1 87 ? -0.629 17.138 9.594 1.00 73.94 87 GLY A C 1
ATOM 605 O O . GLY A 1 87 ? -1.623 17.822 9.855 1.00 73.94 87 GLY A O 1
ATOM 606 N N . ASN A 1 88 ? -0.286 16.802 8.350 1.00 72.38 88 ASN A N 1
ATOM 607 C CA . ASN A 1 88 ? -1.031 17.230 7.162 1.00 72.38 88 ASN A CA 1
ATOM 608 C C . ASN A 1 88 ? -2.248 16.344 6.810 1.00 72.38 88 ASN A C 1
ATOM 610 O O . ASN A 1 88 ? -3.058 16.704 5.950 1.00 72.38 88 ASN A O 1
ATOM 614 N N . PHE A 1 89 ? -2.428 15.213 7.495 1.00 73.81 89 PHE A N 1
ATOM 615 C CA . PHE A 1 89 ? -3.447 14.209 7.186 1.00 73.81 89 PHE A CA 1
ATOM 616 C C . PHE A 1 89 ? -4.744 14.460 7.975 1.00 73.81 89 PHE A C 1
ATOM 618 O O . PHE A 1 89 ? -4.834 14.253 9.187 1.00 73.81 89 PHE A O 1
ATOM 625 N N . LYS A 1 90 ? -5.780 14.955 7.283 1.00 76.44 90 LYS A N 1
ATOM 626 C CA . LYS A 1 90 ? -7.057 15.368 7.906 1.00 76.44 90 LYS A CA 1
ATOM 627 C C . LYS A 1 90 ? -7.918 14.200 8.391 1.00 76.44 90 LYS A C 1
ATOM 629 O O . LYS A 1 90 ? -8.768 14.394 9.258 1.00 76.44 90 LYS A O 1
ATOM 634 N N . ASP A 1 91 ? -7.713 13.011 7.846 1.00 76.38 91 ASP A N 1
ATOM 635 C CA . ASP A 1 91 ? -8.394 11.776 8.224 1.00 76.38 91 ASP A CA 1
ATOM 636 C C . ASP A 1 91 ? -8.118 11.394 9.683 1.00 76.38 91 ASP A C 1
ATOM 638 O O . ASP A 1 91 ? -9.055 11.020 10.393 1.00 76.38 91 ASP A O 1
ATOM 642 N N . LEU A 1 92 ? -6.898 11.612 10.195 1.00 82.75 92 LEU A N 1
ATOM 643 C CA . LEU A 1 92 ? -6.587 11.299 11.595 1.00 82.75 92 LEU A CA 1
ATOM 644 C C . LEU A 1 92 ? -7.434 12.111 12.589 1.00 82.75 92 LEU A C 1
ATOM 646 O O . LEU A 1 92 ? -7.861 11.583 13.619 1.00 82.75 92 LEU A O 1
ATOM 650 N N . ASN A 1 93 ? -7.774 13.358 12.248 1.00 83.62 93 ASN A N 1
ATOM 651 C CA . ASN A 1 93 ? -8.652 14.192 13.072 1.00 83.62 93 ASN A CA 1
ATOM 652 C C . ASN A 1 93 ? -10.090 13.651 13.130 1.00 83.62 93 ASN A C 1
ATOM 654 O O . ASN A 1 93 ? -10.762 13.795 14.153 1.00 83.62 93 ASN A O 1
ATOM 658 N N . ILE A 1 94 ? -10.574 13.011 12.060 1.00 85.81 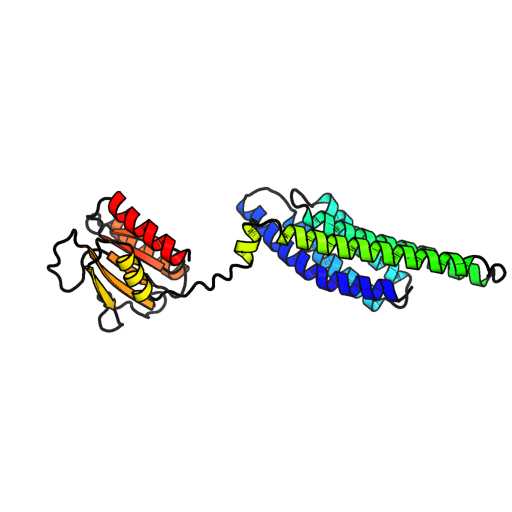94 ILE A N 1
ATOM 659 C CA . ILE A 1 94 ? -11.913 12.401 12.018 1.00 85.81 94 ILE A CA 1
ATOM 660 C C . ILE A 1 94 ? -11.968 11.222 12.998 1.00 85.81 94 ILE A C 1
ATOM 662 O O . ILE A 1 94 ? -12.910 11.095 13.789 1.00 85.81 94 ILE A O 1
ATOM 666 N N . TRP A 1 95 ? -10.921 10.397 13.008 1.00 88.62 95 TRP A N 1
ATOM 667 C CA . TRP A 1 95 ? -10.794 9.266 13.926 1.00 88.62 95 TRP A CA 1
ATOM 668 C C . TRP A 1 95 ? -10.618 9.712 15.381 1.00 88.62 95 TRP A C 1
ATOM 670 O O . TRP A 1 95 ? -11.260 9.165 16.285 1.00 88.62 95 TRP A O 1
ATOM 680 N N . ALA A 1 96 ? -9.828 10.763 15.610 1.00 86.94 96 ALA A N 1
ATOM 681 C CA . ALA A 1 96 ? -9.673 11.398 16.915 1.00 86.94 96 ALA A CA 1
ATOM 682 C C . ALA A 1 96 ? -11.013 11.920 17.459 1.00 86.94 96 ALA A C 1
ATOM 684 O O . ALA A 1 96 ? -11.337 11.726 18.634 1.00 86.94 96 ALA A O 1
ATOM 685 N N . PHE A 1 97 ? -11.837 12.514 16.593 1.00 88.44 97 PHE A N 1
ATOM 686 C CA . PHE A 1 97 ? -13.163 13.004 16.956 1.00 88.44 97 PHE A CA 1
ATOM 687 C C . PHE A 1 97 ? -14.121 11.873 17.349 1.00 88.44 97 PHE A C 1
ATOM 689 O O . PHE A 1 97 ? -14.831 11.983 18.351 1.00 88.44 97 PHE A O 1
ATOM 696 N N . TRP A 1 98 ? -14.099 10.745 16.632 1.00 90.38 98 TRP A N 1
ATOM 697 C CA . TRP A 1 98 ? -14.861 9.554 17.022 1.00 90.38 98 TRP A CA 1
ATOM 698 C C . TRP A 1 98 ? -14.450 9.029 18.407 1.00 90.38 98 TRP A C 1
ATOM 700 O O . TRP A 1 98 ? -15.304 8.727 19.252 1.00 90.38 98 TRP A O 1
ATOM 710 N N . CYS A 1 99 ? -13.142 8.975 18.674 1.00 91.44 99 CYS A N 1
ATOM 711 C CA . CYS A 1 99 ? -12.616 8.595 19.983 1.00 91.44 99 CYS A CA 1
ATOM 712 C C . CYS A 1 99 ? -13.088 9.568 21.072 1.00 91.44 99 CYS A C 1
ATOM 714 O O . CYS A 1 99 ? -13.577 9.141 22.121 1.00 91.44 99 CYS A O 1
ATOM 716 N N . LEU A 1 100 ? -13.048 10.874 20.803 1.00 89.38 100 LEU A N 1
ATOM 717 C CA . LEU A 1 100 ? -13.520 11.894 21.736 1.00 89.38 100 LEU A CA 1
ATOM 718 C C . LEU A 1 100 ? -15.002 11.705 22.091 1.00 89.38 100 LEU A C 1
ATOM 720 O O . LEU A 1 100 ? -15.355 11.740 23.272 1.00 89.38 100 LEU A O 1
ATOM 724 N N . ILE A 1 101 ? -15.865 11.429 21.106 1.00 89.25 101 ILE A N 1
ATOM 725 C CA . ILE A 1 101 ? -17.284 11.120 21.348 1.00 89.25 101 ILE A CA 1
ATOM 726 C C . ILE A 1 101 ? -17.415 9.923 22.296 1.00 89.25 101 ILE A C 1
ATOM 728 O O . ILE A 1 101 ? -18.155 9.985 23.283 1.00 89.25 101 ILE A O 1
ATOM 732 N N . CYS A 1 102 ? -16.679 8.840 22.039 1.00 90.44 102 CYS A N 1
ATOM 733 C CA . CYS A 1 102 ? -16.722 7.643 22.876 1.00 90.44 102 CYS A CA 1
ATOM 734 C C . CYS A 1 102 ? -16.256 7.922 24.318 1.00 90.44 102 CYS A C 1
ATOM 736 O O . CYS A 1 102 ? -16.878 7.437 25.271 1.00 90.44 102 CYS A O 1
ATOM 738 N N . ALA A 1 103 ? -15.217 8.744 24.491 1.00 87.25 103 ALA A N 1
ATOM 739 C CA . ALA A 1 103 ? -14.728 9.169 25.801 1.00 87.25 103 ALA A CA 1
ATOM 740 C C . ALA A 1 103 ? -15.768 10.018 26.556 1.00 87.25 103 ALA A C 1
ATOM 742 O O . ALA A 1 103 ? -16.055 9.753 27.727 1.00 87.25 103 ALA A O 1
ATOM 743 N N . VAL A 1 104 ? -16.405 10.986 25.886 1.00 87.06 104 VAL A N 1
ATOM 744 C CA . VAL A 1 104 ? -17.454 11.835 26.479 1.00 87.06 104 VAL A CA 1
ATOM 745 C C . VAL A 1 104 ? -18.668 11.004 26.890 1.00 87.06 104 VAL A C 1
ATOM 747 O O . VAL A 1 104 ? -19.180 11.155 28.002 1.00 87.06 104 VAL A O 1
ATOM 750 N N . LEU A 1 105 ? -19.111 10.069 26.047 1.00 86.38 105 LEU A N 1
ATOM 751 C CA . LEU A 1 105 ? -20.217 9.168 26.379 1.00 86.38 105 LEU A CA 1
ATOM 752 C C . LEU A 1 105 ? -19.900 8.300 27.605 1.00 86.38 105 LEU A C 1
ATOM 754 O O . LEU A 1 105 ? -20.766 8.091 28.465 1.00 86.38 105 LEU A O 1
ATOM 758 N N . ALA A 1 106 ? -18.656 7.835 27.733 1.00 86.62 106 ALA A N 1
ATOM 759 C CA . ALA A 1 106 ? -18.202 7.100 28.907 1.00 86.62 106 ALA A CA 1
ATOM 760 C C . ALA A 1 106 ? -18.172 7.979 30.169 1.00 86.62 106 ALA A C 1
ATOM 762 O O . ALA A 1 106 ? -18.643 7.535 31.221 1.00 86.62 106 ALA A O 1
ATOM 763 N N . ALA A 1 107 ? -17.719 9.232 30.061 1.00 83.38 107 ALA A N 1
ATOM 764 C CA . ALA A 1 107 ? -17.734 10.206 31.153 1.00 83.38 107 ALA A CA 1
ATOM 765 C C . ALA A 1 107 ? -19.163 10.515 31.626 1.00 83.38 107 ALA A C 1
ATOM 767 O O . ALA A 1 107 ? -19.459 10.403 32.818 1.00 83.38 107 ALA A O 1
ATOM 768 N N . VAL A 1 108 ? -20.091 10.779 30.701 1.00 83.94 108 VAL A N 1
ATOM 769 C CA . VAL A 1 108 ? -21.518 10.975 31.014 1.00 83.94 108 VAL A CA 1
ATOM 770 C C . VAL A 1 108 ? -22.108 9.726 31.671 1.00 83.94 108 VAL A C 1
ATOM 772 O O . VAL A 1 108 ? -22.862 9.824 32.643 1.00 83.94 108 VAL A O 1
ATOM 775 N N . SER A 1 109 ? -21.754 8.532 31.182 1.00 81.19 109 SER A N 1
ATOM 776 C CA . SER A 1 109 ? -22.192 7.278 31.797 1.00 81.19 109 SER A CA 1
ATOM 777 C C . SER A 1 109 ? -21.617 7.071 33.201 1.00 81.19 109 SER A C 1
ATOM 779 O O . SER A 1 109 ? -22.256 6.383 34.001 1.00 81.19 109 SER A O 1
ATOM 781 N N . LEU A 1 110 ? -20.436 7.615 33.507 1.00 79.56 110 LEU A N 1
ATOM 782 C CA . LEU A 1 110 ? -19.818 7.548 34.829 1.00 79.56 110 LEU A CA 1
ATOM 783 C C . LEU A 1 110 ? -20.477 8.532 35.802 1.00 79.56 110 LEU A C 1
ATOM 785 O O . LEU A 1 110 ? -20.818 8.124 36.912 1.00 79.56 110 LEU A O 1
ATOM 789 N N . ILE A 1 111 ? -20.723 9.775 35.377 1.00 81.06 111 ILE A N 1
ATOM 790 C CA . ILE A 1 111 ? -21.392 10.808 36.187 1.00 81.06 111 ILE A CA 1
ATOM 791 C C . ILE A 1 111 ? -22.805 10.344 36.562 1.00 81.06 111 ILE A C 1
ATOM 793 O O . ILE A 1 111 ? -23.105 10.199 37.743 1.00 81.06 111 ILE A O 1
ATOM 797 N N . LYS A 1 112 ? -23.613 9.915 35.581 1.00 73.50 112 LYS A N 1
ATOM 798 C CA . LYS A 1 112 ? -24.975 9.406 35.838 1.00 73.50 112 LYS A CA 1
ATOM 799 C C . LYS A 1 112 ? -25.016 8.168 36.745 1.00 73.50 112 LYS A C 1
ATOM 801 O O . LYS A 1 112 ? -26.035 7.899 37.374 1.00 73.50 112 LYS A O 1
ATOM 806 N N . SER A 1 113 ? -23.933 7.387 36.814 1.00 65.44 113 SER A N 1
ATOM 807 C CA . SER A 1 113 ? -23.851 6.231 37.722 1.00 65.44 113 SER A CA 1
ATOM 808 C C . SER A 1 113 ? -23.593 6.616 39.185 1.00 65.44 113 SER A C 1
ATOM 810 O O . SER A 1 113 ? -23.857 5.807 40.076 1.00 65.44 113 SER A O 1
ATOM 812 N N . LYS A 1 114 ? -23.080 7.829 39.441 1.00 54.16 114 LYS A N 1
ATOM 813 C CA . LYS A 1 114 ? -22.933 8.391 40.791 1.00 54.16 114 LYS A CA 1
ATOM 814 C C . LYS A 1 114 ? -24.280 8.918 41.293 1.00 54.16 114 LYS A C 1
ATOM 816 O O . LYS A 1 114 ? -24.690 8.524 42.381 1.00 54.16 114 LYS A O 1
ATOM 821 N N . ASP A 1 115 ? -25.006 9.645 40.445 1.00 52.03 115 ASP A N 1
ATOM 822 C CA . ASP A 1 115 ? -26.316 10.227 40.777 1.00 52.03 115 ASP A CA 1
ATOM 823 C C . ASP A 1 115 ? -27.380 9.149 41.045 1.00 52.03 115 ASP A C 1
ATOM 825 O O . ASP A 1 115 ? -28.144 9.245 41.999 1.00 52.03 115 ASP A O 1
ATOM 829 N N . ALA A 1 116 ? -27.367 8.039 40.295 1.00 50.03 116 ALA A N 1
ATOM 830 C CA . ALA A 1 116 ? -28.289 6.917 40.511 1.00 50.03 116 ALA A CA 1
ATOM 831 C C . ALA A 1 116 ? -28.082 6.187 41.856 1.00 50.03 116 ALA A C 1
ATOM 833 O O . ALA A 1 116 ? -28.999 5.536 42.354 1.00 50.03 116 ALA A O 1
ATOM 834 N N . LYS A 1 117 ? -26.888 6.282 42.460 1.00 47.41 117 LYS A N 1
ATOM 835 C CA . LYS A 1 117 ? -26.626 5.747 43.809 1.00 47.41 117 LYS A CA 1
ATOM 836 C C . LYS A 1 117 ? -27.149 6.683 44.908 1.00 47.41 117 LYS A C 1
ATOM 838 O O . LYS A 1 117 ? -27.297 6.247 46.046 1.00 47.41 117 LYS A O 1
ATOM 843 N N . GLN A 1 118 ? -27.428 7.936 44.551 1.00 48.44 118 GLN A N 1
ATOM 844 C CA . GLN A 1 118 ? -27.958 8.988 45.414 1.00 48.44 118 GLN A CA 1
ATOM 845 C C . GLN A 1 118 ? -29.493 9.081 45.287 1.00 48.44 118 GLN A C 1
ATOM 847 O O . GLN A 1 118 ? -30.176 9.155 46.299 1.00 48.44 118 GLN A O 1
ATOM 852 N N . GLU A 1 119 ? -30.052 8.909 44.082 1.00 46.56 119 GLU A N 1
ATOM 853 C CA . GLU A 1 119 ? -31.503 8.914 43.807 1.00 46.56 119 GLU A CA 1
ATOM 854 C C . GLU A 1 119 ? -32.283 7.726 44.409 1.00 46.56 119 GLU A C 1
ATOM 856 O O . GLU A 1 119 ? -33.488 7.843 44.609 1.00 46.56 119 GLU A O 1
ATOM 861 N N . ILE A 1 120 ? -31.643 6.598 44.763 1.00 51.41 120 ILE A N 1
ATOM 862 C CA . ILE A 1 120 ? -32.316 5.529 45.540 1.00 51.41 120 ILE A CA 1
ATOM 863 C C . ILE A 1 120 ? -32.704 6.033 46.949 1.00 51.41 120 ILE A C 1
ATOM 865 O O . ILE A 1 120 ? -33.621 5.489 47.558 1.00 51.41 120 ILE A O 1
ATOM 869 N N . ARG A 1 121 ? -32.080 7.117 47.447 1.00 47.78 121 ARG A N 1
ATOM 870 C CA . ARG A 1 121 ? -32.507 7.823 48.671 1.00 47.78 121 ARG A CA 1
ATOM 871 C C . ARG A 1 121 ? -33.590 8.889 48.436 1.00 47.78 121 ARG A C 1
ATOM 873 O O . ARG A 1 121 ? -34.222 9.297 49.399 1.00 47.78 121 ARG A O 1
ATOM 880 N N . GLU A 1 122 ? -33.852 9.306 47.197 1.00 51.97 122 GLU A N 1
ATOM 881 C CA . GLU A 1 122 ? -34.773 10.406 46.847 1.00 51.97 122 GLU A CA 1
ATOM 882 C C . GLU A 1 122 ? -35.858 9.944 45.853 1.00 51.97 122 GLU A C 1
ATOM 884 O O . GLU A 1 122 ? -36.096 10.542 44.803 1.00 51.97 122 GLU A O 1
ATOM 889 N N . HIS A 1 123 ? -36.556 8.856 46.186 1.00 44.47 123 HIS A N 1
ATOM 890 C CA . HIS A 1 123 ? -37.649 8.241 45.415 1.00 44.47 123 HIS A CA 1
ATOM 891 C C . HIS A 1 123 ? -38.926 9.132 45.292 1.00 44.47 123 HIS A C 1
ATOM 893 O O . HIS A 1 123 ? -40.043 8.628 45.185 1.00 44.47 123 HIS A O 1
ATOM 899 N N . SER A 1 124 ? -38.807 10.467 45.299 1.00 50.03 124 SER A N 1
ATOM 900 C CA . SER A 1 124 ? -39.939 11.409 45.388 1.00 50.03 124 SER A CA 1
ATOM 901 C C . SER A 1 124 ? -40.206 12.274 44.139 1.00 50.03 124 SER A C 1
ATOM 903 O O . SER A 1 124 ? -41.160 13.046 44.150 1.00 50.03 124 SER A O 1
ATOM 905 N N . ALA A 1 125 ? -39.442 12.187 43.041 1.00 52.34 125 ALA A N 1
ATOM 906 C CA . ALA A 1 125 ? -39.586 13.134 41.913 1.00 52.34 125 ALA A CA 1
ATOM 907 C C . ALA A 1 125 ? -39.723 12.468 40.521 1.00 52.34 125 ALA A C 1
ATOM 909 O O . ALA A 1 125 ? -39.031 12.813 39.564 1.00 52.34 125 ALA A O 1
ATOM 910 N N . ASN A 1 126 ? -40.630 11.496 40.375 1.00 53.31 126 ASN A N 1
ATOM 911 C CA . ASN A 1 126 ? -40.715 10.596 39.207 1.00 53.31 126 ASN A CA 1
ATOM 912 C C . ASN A 1 126 ? -41.454 11.146 37.951 1.00 53.31 126 ASN A C 1
ATOM 914 O O . ASN A 1 126 ? -41.685 10.405 37.002 1.00 53.31 126 ASN A O 1
ATOM 918 N N . SER A 1 127 ? -41.825 12.430 37.869 1.00 47.19 127 SER A N 1
ATOM 919 C CA . SER A 1 127 ? -42.604 12.930 36.708 1.00 47.19 127 SER A CA 1
ATOM 920 C C . SER A 1 127 ? -41.745 13.570 35.597 1.00 47.19 127 SER A C 1
ATOM 922 O O . SER A 1 127 ? -41.962 13.335 34.409 1.00 47.19 127 SER A O 1
ATOM 924 N N . LYS A 1 128 ? -40.671 14.299 35.940 1.00 48.28 128 LYS A N 1
ATOM 925 C CA . LYS A 1 128 ? -39.878 15.072 34.952 1.00 48.28 128 LYS A CA 1
ATOM 926 C C . LYS A 1 128 ? -38.833 14.255 34.169 1.00 48.28 128 LYS A C 1
ATOM 928 O O . LYS A 1 128 ? -38.371 14.685 33.112 1.00 48.28 128 LYS A O 1
ATOM 933 N N . LYS A 1 129 ? -38.456 13.067 34.655 1.00 49.78 129 LYS A N 1
ATOM 934 C CA . LYS A 1 129 ? -37.368 12.239 34.090 1.00 49.78 129 LYS A CA 1
ATOM 935 C C . LYS A 1 129 ? -37.775 11.481 32.821 1.00 49.78 129 LYS A C 1
ATOM 937 O O . LYS A 1 129 ? -36.946 11.276 31.936 1.00 49.78 129 LYS A O 1
ATOM 942 N N . LYS A 1 130 ? -39.057 11.117 32.703 1.00 45.31 130 LYS A N 1
ATOM 943 C CA . LYS A 1 130 ? -39.600 10.353 31.566 1.00 45.31 130 LYS A CA 1
ATOM 944 C C . LYS A 1 130 ? -39.677 11.193 30.280 1.00 45.31 130 LYS A C 1
ATOM 946 O O . LYS A 1 130 ? -39.433 10.664 29.201 1.00 45.31 130 LYS A O 1
ATOM 951 N N . LEU A 1 131 ? -39.905 12.507 30.401 1.00 41.62 131 LEU A N 1
ATOM 952 C CA . LEU A 1 131 ? -39.967 13.443 29.268 1.00 41.62 131 LEU A CA 1
ATOM 953 C C . LEU A 1 131 ? -38.573 13.753 28.682 1.00 41.62 131 LEU A C 1
ATOM 955 O O . LEU A 1 131 ? -38.399 13.703 27.469 1.00 41.62 131 LEU A O 1
ATOM 959 N N . LYS A 1 132 ? -37.544 13.951 29.526 1.00 51.53 132 LYS A N 1
ATOM 960 C CA . LYS A 1 132 ? -36.151 14.180 29.071 1.00 51.53 132 LYS A CA 1
ATOM 961 C C . LYS A 1 132 ? -35.492 12.953 28.420 1.00 51.53 132 LYS A C 1
ATOM 963 O O . LYS A 1 132 ? -34.547 13.108 27.649 1.00 51.53 132 LYS A O 1
ATOM 968 N N . LEU A 1 133 ? -35.967 11.742 28.724 1.00 44.88 133 LEU A N 1
ATOM 969 C CA . LEU A 1 133 ? -35.444 10.497 28.146 1.00 44.88 133 LEU A CA 1
ATOM 970 C C . LEU A 1 133 ? -35.888 10.300 26.684 1.00 44.88 133 LEU A C 1
ATOM 972 O O . LEU A 1 133 ? -35.147 9.718 25.897 1.00 44.88 133 LEU A O 1
ATOM 976 N N . SER A 1 134 ? -37.052 10.848 26.317 1.00 51.38 134 SER A N 1
ATOM 977 C CA . SER A 1 134 ? -37.546 10.899 24.934 1.00 51.38 134 SER A CA 1
ATOM 978 C C . SER A 1 134 ? -36.731 11.885 24.087 1.00 51.38 134 SER A C 1
ATOM 980 O O . SER A 1 134 ? -36.214 11.528 23.031 1.00 51.38 134 SER A O 1
ATOM 982 N N . THR A 1 135 ? -36.491 13.093 24.603 1.00 54.00 135 THR A N 1
ATOM 983 C CA . THR A 1 135 ? -35.755 14.143 23.880 1.00 54.00 135 THR A CA 1
ATOM 984 C C . THR A 1 135 ? -34.287 13.773 23.629 1.00 54.00 135 THR A C 1
ATOM 986 O O . THR A 1 135 ? -33.745 14.086 22.574 1.00 54.00 135 THR A O 1
ATOM 989 N N . LEU A 1 136 ? -33.639 13.051 24.553 1.00 57.25 136 LEU A N 1
ATOM 990 C CA . LEU A 1 136 ? -32.244 12.618 24.395 1.00 57.25 136 LEU A CA 1
ATOM 991 C C . LEU A 1 136 ? -32.079 11.492 23.359 1.00 57.25 136 LEU A C 1
ATOM 993 O O . LEU A 1 136 ? -31.085 11.481 22.638 1.00 57.25 136 LEU A O 1
ATOM 997 N N . ASN A 1 137 ? -33.046 10.572 23.255 1.00 61.72 137 ASN A N 1
ATOM 998 C CA . ASN A 1 137 ? -33.043 9.541 22.211 1.00 61.72 137 ASN A CA 1
ATOM 999 C C . ASN A 1 137 ? -33.268 10.150 20.821 1.00 61.72 137 ASN A C 1
ATOM 1001 O O . ASN A 1 137 ? -32.641 9.709 19.864 1.00 61.72 137 ASN A O 1
ATOM 1005 N N . ILE A 1 138 ? -34.097 11.192 20.720 1.00 58.38 138 ILE A N 1
ATOM 1006 C CA . ILE A 1 138 ? -34.314 11.932 19.470 1.00 58.38 138 ILE A CA 1
ATOM 1007 C C . ILE A 1 138 ? -33.030 12.662 19.048 1.00 58.38 138 ILE A C 1
ATOM 1009 O O . ILE A 1 138 ? -32.609 12.529 17.904 1.00 58.38 138 ILE A O 1
ATOM 1013 N N . ILE A 1 139 ? -32.340 13.339 19.975 1.00 62.41 139 ILE A N 1
ATOM 1014 C CA . ILE A 1 139 ? -31.038 13.973 19.694 1.00 62.41 139 ILE A CA 1
ATOM 1015 C C . ILE A 1 139 ? -29.992 12.928 19.268 1.00 62.41 139 ILE A C 1
ATOM 1017 O O . ILE A 1 139 ? -29.230 13.173 18.339 1.00 62.41 139 ILE A O 1
ATOM 1021 N N . LEU A 1 140 ? -29.979 11.742 19.888 1.00 55.25 140 LEU A N 1
ATOM 1022 C CA . LEU A 1 140 ? -29.080 10.650 19.495 1.00 55.25 140 LEU A CA 1
ATOM 1023 C C . LEU A 1 140 ? -29.361 10.128 18.080 1.00 55.25 140 LEU A C 1
ATOM 1025 O O . LEU A 1 140 ? -28.418 9.849 17.345 1.00 55.25 140 LEU A O 1
ATOM 1029 N N . ILE A 1 141 ? -30.635 9.994 17.701 1.00 63.59 141 ILE A N 1
ATOM 1030 C CA . ILE A 1 141 ? -31.032 9.565 16.354 1.00 63.59 141 ILE A CA 1
ATOM 1031 C C . ILE A 1 141 ? -30.639 10.629 15.330 1.00 63.59 141 ILE A C 1
ATOM 1033 O O . ILE A 1 141 ? -30.112 10.269 14.282 1.00 63.59 141 ILE A O 1
ATOM 1037 N N . ILE A 1 142 ? -30.817 11.916 15.648 1.00 66.38 142 ILE A N 1
ATOM 1038 C CA . ILE A 1 142 ? -30.421 13.038 14.784 1.00 66.38 142 ILE A CA 1
ATOM 1039 C C . ILE A 1 142 ? -28.898 13.073 14.602 1.00 66.38 142 ILE A C 1
ATOM 1041 O O . ILE A 1 142 ? -28.422 13.159 13.478 1.00 66.38 142 ILE A O 1
ATOM 1045 N N . ILE A 1 143 ? -28.111 12.926 15.671 1.00 64.81 143 ILE A N 1
ATOM 1046 C CA . ILE A 1 143 ? -26.641 12.892 15.569 1.00 64.81 143 ILE A CA 1
ATOM 1047 C C . ILE A 1 143 ? -26.178 11.662 14.775 1.00 64.81 143 ILE A C 1
ATOM 1049 O O . ILE A 1 143 ? -25.296 11.783 13.932 1.00 64.81 143 ILE A O 1
ATOM 1053 N N . ALA A 1 144 ? -26.792 10.494 14.986 1.00 61.25 144 ALA A N 1
ATOM 1054 C CA . ALA A 1 144 ? -26.471 9.288 14.225 1.00 61.25 144 ALA A CA 1
ATOM 1055 C C . ALA A 1 144 ? -26.849 9.415 12.740 1.00 61.25 144 ALA A C 1
ATOM 1057 O O . ALA A 1 144 ? -26.085 8.978 11.888 1.00 61.25 144 ALA A O 1
ATOM 1058 N N . THR A 1 145 ? -27.979 10.046 12.407 1.00 58.84 145 THR A N 1
ATOM 1059 C CA . THR A 1 145 ? -28.383 10.280 11.008 1.00 58.84 145 THR A CA 1
ATOM 1060 C C . THR A 1 145 ? -27.539 11.351 10.334 1.00 58.84 145 THR A C 1
ATOM 1062 O O . THR A 1 145 ? -27.163 11.156 9.186 1.00 58.84 145 THR A O 1
ATOM 1065 N N . VAL A 1 146 ? -27.151 12.420 11.034 1.00 67.00 146 VAL A N 1
ATOM 1066 C CA . VAL A 1 146 ? -26.201 13.421 10.519 1.00 67.00 146 VAL A CA 1
ATOM 1067 C C . VAL A 1 146 ? -24.810 12.812 10.331 1.00 67.00 146 VAL A C 1
ATOM 1069 O O . VAL A 1 146 ? -24.140 13.134 9.359 1.00 67.00 146 VAL A O 1
ATOM 1072 N N . PHE A 1 147 ? -24.387 11.882 11.193 1.00 64.56 147 PHE A N 1
ATOM 1073 C CA . PHE A 1 147 ? -23.114 11.174 11.038 1.00 64.56 147 PHE A CA 1
ATOM 1074 C C . PHE A 1 147 ? -23.160 10.143 9.901 1.00 64.56 147 PHE A C 1
ATOM 1076 O O . PHE A 1 147 ? -22.229 10.081 9.113 1.00 64.56 147 PHE A O 1
ATOM 1083 N N . ILE A 1 148 ? -24.255 9.390 9.740 1.00 66.44 148 ILE A N 1
ATOM 1084 C CA . ILE A 1 148 ? -24.450 8.479 8.596 1.00 66.44 148 ILE A CA 1
ATOM 1085 C C . ILE A 1 148 ? -24.553 9.270 7.289 1.00 66.44 148 ILE A C 1
ATOM 1087 O O . ILE A 1 148 ? -23.948 8.873 6.299 1.00 66.44 148 ILE A O 1
ATOM 1091 N N . ALA A 1 149 ? -25.256 10.404 7.284 1.00 56.66 149 ALA A N 1
ATOM 1092 C CA . ALA A 1 149 ? -25.317 11.315 6.146 1.00 56.66 149 ALA A CA 1
ATOM 1093 C C . ALA A 1 149 ? -23.958 11.972 5.882 1.00 56.66 149 ALA A C 1
ATOM 1095 O O . ALA A 1 149 ? -23.598 12.127 4.729 1.00 56.66 149 ALA A O 1
ATOM 1096 N N . GLY A 1 150 ? -23.174 12.283 6.916 1.00 61.34 150 GLY A N 1
ATOM 1097 C CA . GLY A 1 150 ? -21.814 12.808 6.804 1.00 61.34 150 GLY A CA 1
ATOM 1098 C C . GLY A 1 150 ? -20.826 11.781 6.257 1.00 61.34 150 GLY A C 1
ATOM 1099 O O . GLY A 1 150 ? -20.051 12.109 5.374 1.00 61.34 150 GLY A O 1
ATOM 1100 N N . VAL A 1 151 ? -20.899 10.523 6.700 1.00 61.06 151 VAL A N 1
ATOM 1101 C CA . VAL A 1 151 ? -20.108 9.403 6.159 1.00 61.06 151 VAL A CA 1
ATOM 1102 C C . VAL A 1 151 ? -20.561 9.053 4.740 1.00 61.06 151 VAL A C 1
ATOM 1104 O O . VAL A 1 151 ? -19.726 8.754 3.896 1.00 61.06 151 VAL A O 1
ATOM 1107 N N . SER A 1 152 ? -21.859 9.154 4.444 1.00 60.47 152 SER A N 1
ATOM 1108 C CA . SER A 1 152 ? -22.402 8.963 3.091 1.00 60.47 152 SER A CA 1
ATOM 1109 C C . SER A 1 152 ? -22.071 10.135 2.166 1.00 60.47 152 SER A C 1
ATOM 1111 O O . SER A 1 152 ? -21.833 9.907 0.992 1.00 60.47 152 SER A O 1
ATOM 1113 N N . TYR A 1 153 ? -22.008 11.369 2.674 1.00 62.31 153 TYR A N 1
ATOM 1114 C CA . TYR A 1 153 ? -21.594 12.568 1.940 1.00 62.31 153 TYR A CA 1
ATOM 1115 C C . TYR A 1 153 ? -20.082 12.587 1.738 1.00 62.31 153 TYR A C 1
ATOM 1117 O O . TYR A 1 153 ? -19.635 12.954 0.669 1.00 62.31 153 TYR A O 1
ATOM 1125 N N . LEU A 1 154 ? -19.293 12.109 2.704 1.00 49.06 154 LEU A N 1
ATOM 1126 C CA . LEU A 1 154 ? -17.853 11.903 2.551 1.00 49.06 154 LEU A CA 1
ATOM 1127 C C . LEU A 1 154 ? -17.571 10.752 1.579 1.00 49.06 154 LEU A C 1
ATOM 1129 O O . LEU A 1 154 ? -16.705 10.883 0.729 1.00 49.06 154 LEU A O 1
ATOM 1133 N N . GLY A 1 155 ? -18.356 9.672 1.635 1.00 52.94 155 GLY A N 1
ATOM 1134 C CA . GLY A 1 155 ? -18.371 8.618 0.624 1.00 52.94 155 GLY A CA 1
ATOM 1135 C C . GLY A 1 155 ? -18.779 9.148 -0.750 1.00 52.94 155 GLY A C 1
ATOM 1136 O O . GLY A 1 155 ? -18.144 8.800 -1.731 1.00 52.94 155 GLY A O 1
ATOM 1137 N N . TYR A 1 156 ? -19.764 10.048 -0.825 1.00 52.66 156 TYR A N 1
ATOM 1138 C CA . TYR A 1 156 ? -20.180 10.719 -2.058 1.00 52.66 156 TYR A CA 1
ATOM 1139 C C . TYR A 1 156 ? -19.133 11.721 -2.553 1.00 52.66 156 TYR A C 1
ATOM 1141 O O . TYR A 1 156 ? -18.938 11.803 -3.749 1.00 52.66 156 TYR A O 1
ATOM 1149 N N . CYS A 1 157 ? -18.407 12.430 -1.685 1.00 42.34 157 CYS A N 1
ATOM 1150 C CA . CYS A 1 157 ? -17.278 13.287 -2.055 1.00 42.34 157 CYS A CA 1
ATOM 1151 C C . CYS A 1 157 ? -16.093 12.450 -2.546 1.00 42.34 157 CYS A C 1
ATOM 1153 O O . CYS A 1 157 ? -15.516 12.781 -3.567 1.00 42.34 157 CYS A O 1
ATOM 1155 N N . VAL A 1 158 ? -15.802 11.315 -1.907 1.00 46.03 158 VAL A N 1
ATOM 1156 C CA . VAL A 1 158 ? -14.813 10.333 -2.386 1.00 46.03 158 VAL A CA 1
ATOM 1157 C C . VAL A 1 158 ? -15.254 9.677 -3.709 1.00 46.03 158 VAL A C 1
ATOM 1159 O O . VAL A 1 158 ? -14.408 9.324 -4.520 1.00 46.03 158 VAL A O 1
ATOM 1162 N N . TYR A 1 159 ? -16.562 9.536 -3.962 1.00 42.97 159 TYR A N 1
ATOM 1163 C CA . TYR A 1 159 ? -17.117 8.974 -5.205 1.00 42.97 159 TYR A CA 1
ATOM 1164 C C . TYR A 1 159 ? -17.294 10.019 -6.329 1.00 42.97 159 TYR A C 1
ATOM 1166 O O . TYR A 1 159 ? -17.266 9.671 -7.508 1.00 42.97 159 TYR A O 1
ATOM 1174 N N . ALA A 1 160 ? -17.510 11.292 -5.979 1.00 41.81 160 ALA A N 1
ATOM 1175 C CA . ALA A 1 160 ? -17.736 12.413 -6.895 1.00 41.81 160 ALA A CA 1
ATOM 1176 C C . ALA A 1 160 ? -16.437 13.139 -7.265 1.00 41.81 160 ALA A C 1
ATOM 1178 O O . ALA A 1 160 ? -16.353 13.709 -8.352 1.00 41.81 160 ALA A O 1
ATOM 1179 N N . GLU A 1 161 ? -15.414 13.074 -6.415 1.00 42.59 161 GLU A N 1
ATOM 1180 C CA . GLU A 1 161 ? -14.050 13.481 -6.736 1.00 42.59 161 GLU A CA 1
ATOM 1181 C C . GLU A 1 161 ? -13.379 12.340 -7.508 1.00 42.59 161 GLU A C 1
ATOM 1183 O O . GLU A 1 161 ? -12.551 11.575 -7.014 1.00 42.59 161 GLU A O 1
ATOM 1188 N N . LYS A 1 162 ? -13.805 12.198 -8.769 1.00 49.00 162 LYS A N 1
ATOM 1189 C CA . LYS A 1 162 ? -12.946 11.616 -9.794 1.00 49.00 162 LYS A CA 1
ATOM 1190 C C . LYS A 1 162 ? -11.650 12.420 -9.791 1.00 49.00 162 LYS A C 1
ATOM 1192 O O . LYS A 1 162 ? -11.668 13.577 -10.189 1.00 49.00 162 LYS A O 1
ATOM 1197 N N . ASP A 1 163 ? -10.615 11.768 -9.271 1.00 47.09 163 ASP A N 1
ATOM 1198 C CA . ASP A 1 163 ? -9.170 12.018 -9.388 1.00 47.09 163 ASP A CA 1
ATOM 1199 C C . ASP A 1 163 ? -8.477 11.931 -8.017 1.00 47.09 163 ASP A C 1
ATOM 1201 O O . ASP A 1 163 ? -7.762 12.833 -7.590 1.00 47.09 163 ASP A O 1
ATOM 1205 N N . ILE A 1 164 ? -8.659 10.802 -7.312 1.00 45.75 164 ILE A N 1
ATOM 1206 C CA . ILE A 1 164 ? -7.821 10.426 -6.163 1.00 45.75 164 ILE A CA 1
ATOM 1207 C C . ILE A 1 164 ? -6.705 9.495 -6.675 1.00 45.75 164 ILE A C 1
ATOM 1209 O O . ILE A 1 164 ? -6.918 8.281 -6.770 1.00 45.75 164 ILE A O 1
ATOM 1213 N N . PRO A 1 165 ? -5.503 10.011 -6.999 1.00 52.56 165 PRO A N 1
ATOM 1214 C CA . PRO A 1 165 ? -4.403 9.205 -7.540 1.00 52.56 165 PRO A CA 1
ATOM 1215 C C . PRO A 1 165 ? -3.952 8.075 -6.599 1.00 52.56 165 PRO A C 1
ATOM 1217 O O . PRO A 1 165 ? -3.485 7.039 -7.059 1.00 52.56 165 PRO A O 1
ATOM 1220 N N . LEU A 1 166 ? -4.146 8.228 -5.284 1.00 47.41 166 LEU A N 1
ATOM 1221 C CA . LEU A 1 166 ? -3.661 7.279 -4.276 1.00 47.41 166 LEU A CA 1
ATOM 1222 C C . LEU A 1 166 ? -4.620 6.101 -4.019 1.00 47.41 166 LEU A C 1
ATOM 1224 O O . LEU A 1 166 ? -4.179 5.002 -3.699 1.00 47.41 166 LEU A O 1
ATOM 1228 N N . LEU A 1 167 ? -5.931 6.310 -4.190 1.00 39.91 167 LEU A N 1
ATOM 1229 C CA . LEU A 1 167 ? -6.939 5.252 -4.061 1.00 39.91 167 LEU A CA 1
ATOM 1230 C C . LEU A 1 167 ? -7.000 4.401 -5.335 1.00 39.91 167 LEU A C 1
ATOM 1232 O O . LEU A 1 167 ? -7.139 3.186 -5.238 1.00 39.91 167 LEU A O 1
ATOM 1236 N N . ASN A 1 168 ? -6.787 5.018 -6.504 1.00 44.56 168 ASN A N 1
ATOM 1237 C CA . ASN A 1 168 ? -6.560 4.288 -7.750 1.00 44.56 168 ASN A CA 1
ATOM 1238 C C . ASN A 1 168 ? -5.270 3.467 -7.695 1.00 44.56 168 ASN A C 1
ATOM 1240 O O . ASN A 1 168 ? -5.290 2.362 -8.193 1.00 44.56 168 ASN A O 1
ATOM 1244 N N . ALA A 1 169 ? -4.201 3.924 -7.032 1.00 49.16 169 ALA A N 1
ATOM 1245 C CA . ALA A 1 169 ? -2.979 3.130 -6.849 1.00 49.16 169 ALA A CA 1
ATOM 1246 C C . ALA A 1 169 ? -3.124 1.969 -5.840 1.00 49.16 169 ALA A C 1
ATOM 1248 O O . ALA A 1 169 ? -2.425 0.967 -5.956 1.00 49.16 169 ALA A O 1
ATOM 1249 N N . LEU A 1 170 ? -4.014 2.096 -4.845 1.00 40.78 170 LEU A N 1
ATOM 1250 C CA . LEU A 1 170 ? -4.249 1.075 -3.809 1.00 40.78 170 LEU A CA 1
ATOM 1251 C C . LEU A 1 170 ? -5.329 0.047 -4.186 1.00 40.78 170 LEU A C 1
ATOM 1253 O O . LEU A 1 170 ? -5.293 -1.075 -3.686 1.00 40.78 170 LEU A O 1
ATOM 1257 N N . PHE A 1 171 ? -6.282 0.420 -5.047 1.00 41.91 171 PHE A N 1
ATOM 1258 C CA . PHE A 1 171 ? -7.268 -0.488 -5.648 1.00 41.91 171 PHE A CA 1
ATOM 1259 C C . PHE A 1 171 ? -6.964 -0.846 -7.109 1.00 41.91 171 PHE A C 1
ATOM 1261 O O . PHE A 1 171 ? -7.640 -1.729 -7.639 1.00 41.91 171 PHE A O 1
ATOM 1268 N N . ASP A 1 172 ? -5.884 -0.315 -7.702 1.00 41.03 172 ASP A N 1
ATOM 1269 C CA . ASP A 1 172 ? -5.086 -1.050 -8.686 1.00 41.03 172 ASP A CA 1
ATOM 1270 C C . ASP A 1 172 ? -4.438 -2.250 -7.960 1.00 41.03 172 ASP A C 1
ATOM 1272 O O . ASP A 1 172 ? -3.224 -2.423 -7.875 1.00 41.03 172 ASP A O 1
ATOM 1276 N N . ILE A 1 173 ? -5.267 -3.246 -7.649 1.00 42.84 173 ILE A N 1
ATOM 1277 C CA . ILE A 1 173 ? -5.008 -4.480 -8.371 1.00 42.84 173 ILE A CA 1
ATOM 1278 C C . ILE A 1 173 ? -5.256 -4.079 -9.821 1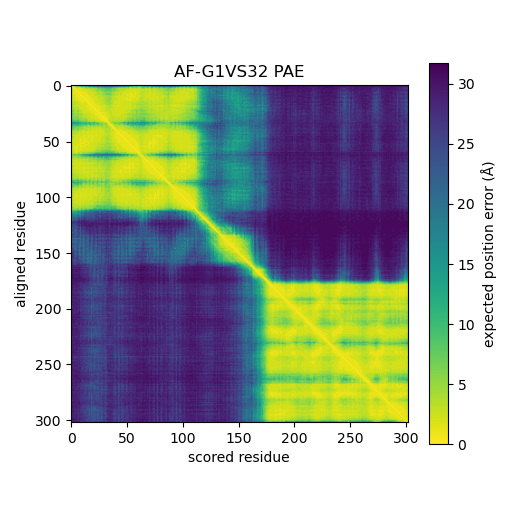.00 42.84 173 ILE A C 1
ATOM 1280 O O . ILE A 1 173 ? -6.320 -4.329 -10.38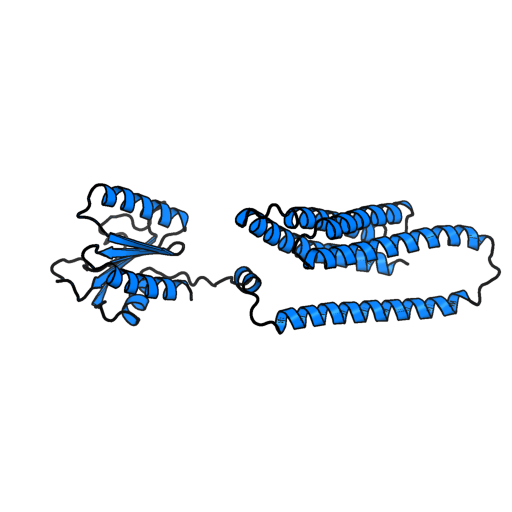4 1.00 42.84 173 ILE A O 1
ATOM 1284 N N . LYS A 1 174 ? -4.224 -3.481 -10.438 1.00 45.25 174 LYS A N 1
ATOM 1285 C CA . LYS A 1 174 ? -3.907 -3.834 -11.795 1.00 45.25 174 LYS A CA 1
ATOM 1286 C C . LYS A 1 174 ? -4.025 -5.333 -11.709 1.00 45.25 174 LYS A C 1
ATOM 1288 O O . LYS A 1 174 ? -3.237 -5.994 -11.024 1.00 45.25 174 LYS A O 1
ATOM 1293 N N . THR A 1 175 ? -5.056 -5.890 -12.320 1.00 43.12 175 THR A N 1
ATOM 1294 C CA . THR A 1 175 ? -4.868 -7.174 -12.949 1.00 43.12 175 THR A CA 1
ATOM 1295 C C . THR A 1 175 ? -3.700 -6.878 -13.867 1.00 43.12 175 THR A C 1
ATOM 1297 O O . THR A 1 175 ? -3.907 -6.369 -14.963 1.00 43.12 175 THR A O 1
ATOM 1300 N N . ASN A 1 176 ? -2.476 -6.979 -13.334 1.00 52.69 176 ASN A N 1
ATOM 1301 C CA . ASN A 1 176 ? -1.259 -6.800 -14.075 1.00 52.69 176 ASN A CA 1
ATOM 1302 C C . ASN A 1 176 ? -1.367 -8.019 -14.945 1.00 52.69 176 ASN A C 1
ATOM 1304 O O . ASN A 1 176 ? -1.159 -9.138 -14.474 1.00 52.69 176 ASN A O 1
ATOM 1308 N N . LYS A 1 177 ? -1.993 -7.817 -16.105 1.00 66.06 177 LYS A N 1
ATOM 1309 C CA . LYS A 1 177 ? -2.224 -8.878 -17.044 1.00 66.06 177 LYS A CA 1
ATOM 1310 C C . LYS A 1 177 ? -0.815 -9.372 -17.268 1.00 66.06 177 LYS A C 1
ATOM 1312 O O . LYS A 1 177 ? 0.021 -8.624 -17.760 1.00 66.06 177 LYS A O 1
ATOM 1317 N N . ASP A 1 178 ? -0.526 -10.557 -16.754 1.00 81.31 178 ASP A N 1
ATOM 1318 C CA . ASP A 1 178 ? 0.823 -11.067 -16.822 1.00 81.31 178 ASP A CA 1
ATOM 1319 C C . ASP A 1 178 ? 1.079 -11.321 -18.297 1.00 81.31 178 ASP A C 1
ATOM 1321 O O . ASP A 1 178 ? 0.454 -12.184 -18.913 1.00 81.31 178 ASP A O 1
ATOM 1325 N N . TYR A 1 179 ? 1.914 -10.474 -18.885 1.00 89.44 179 TYR A N 1
ATOM 1326 C CA . TYR A 1 179 ? 2.179 -10.514 -20.302 1.00 89.44 179 TYR A CA 1
ATOM 1327 C C . TYR A 1 179 ? 3.280 -11.536 -20.539 1.00 89.44 179 TYR A C 1
ATOM 1329 O O . TYR A 1 179 ? 4.376 -11.462 -19.979 1.00 89.44 179 TYR A O 1
ATOM 1337 N N . THR A 1 180 ? 3.012 -12.488 -21.418 1.00 94.31 180 THR A N 1
ATOM 1338 C CA . THR A 1 180 ? 4.066 -13.354 -21.942 1.00 94.31 180 THR A CA 1
ATOM 1339 C C . THR A 1 180 ? 5.015 -12.551 -22.840 1.00 94.31 180 THR A C 1
ATOM 1341 O O . THR A 1 180 ? 4.648 -11.516 -23.402 1.00 94.31 180 THR A O 1
ATOM 1344 N N . ALA A 1 181 ? 6.247 -13.038 -23.038 1.00 95.31 181 ALA A N 1
ATOM 1345 C CA . ALA A 1 181 ? 7.209 -12.375 -23.928 1.00 95.31 181 ALA A CA 1
ATOM 1346 C C . ALA A 1 181 ? 6.660 -12.225 -25.360 1.00 95.31 181 ALA A C 1
ATOM 1348 O O . ALA A 1 181 ? 6.936 -11.238 -26.042 1.00 95.31 181 ALA A O 1
ATOM 1349 N N . GLU A 1 182 ? 5.861 -13.202 -25.796 1.00 95.25 182 GLU A N 1
ATOM 1350 C CA . GLU A 1 182 ? 5.167 -13.201 -27.079 1.00 95.25 182 GLU A CA 1
ATOM 1351 C C . GLU A 1 182 ? 4.096 -12.107 -27.161 1.00 95.25 182 GLU A C 1
ATOM 1353 O O . GLU A 1 182 ? 4.053 -11.369 -28.145 1.00 95.25 182 GLU A O 1
ATOM 1358 N N . GLU A 1 183 ? 3.254 -11.957 -26.135 1.00 95.25 183 GLU A N 1
ATOM 1359 C CA . GLU A 1 183 ? 2.235 -10.904 -26.106 1.00 95.25 183 GLU A CA 1
ATOM 1360 C C . GLU A 1 183 ? 2.856 -9.508 -26.161 1.00 95.25 183 GLU A C 1
ATOM 1362 O O . GLU A 1 183 ? 2.389 -8.670 -26.934 1.00 95.25 183 GLU A O 1
ATOM 1367 N N . ILE A 1 184 ? 3.940 -9.272 -25.412 1.00 95.44 184 ILE A N 1
ATOM 1368 C CA . ILE A 1 184 ? 4.662 -7.992 -25.447 1.00 95.44 184 ILE A CA 1
ATOM 1369 C C . ILE A 1 184 ? 5.268 -7.764 -26.836 1.00 95.44 184 ILE A C 1
ATOM 1371 O O . ILE A 1 184 ? 5.124 -6.676 -27.391 1.00 95.44 184 ILE A O 1
ATOM 1375 N N . ALA A 1 185 ? 5.910 -8.774 -27.433 1.00 96.06 185 ALA A N 1
ATOM 1376 C CA . ALA A 1 185 ? 6.504 -8.658 -28.768 1.00 96.06 185 ALA A CA 1
ATOM 1377 C C . ALA A 1 185 ? 5.452 -8.348 -29.845 1.00 96.06 185 ALA A C 1
ATOM 1379 O O . ALA A 1 185 ? 5.660 -7.482 -30.697 1.00 96.06 185 ALA A O 1
ATOM 1380 N N . ASN A 1 186 ? 4.307 -9.031 -29.797 1.00 95.81 186 ASN A N 1
ATOM 1381 C CA . ASN A 1 186 ? 3.209 -8.826 -30.737 1.00 95.81 186 ASN A CA 1
ATOM 1382 C C . ASN A 1 186 ? 2.560 -7.447 -30.561 1.00 95.81 186 ASN A C 1
ATOM 1384 O O . ASN A 1 186 ? 2.263 -6.779 -31.553 1.00 95.81 186 ASN A O 1
ATOM 1388 N N . ALA A 1 187 ? 2.388 -6.988 -29.319 1.00 94.06 187 ALA A N 1
ATOM 1389 C CA . ALA A 1 187 ? 1.896 -5.645 -29.032 1.00 94.06 187 ALA A CA 1
ATOM 1390 C C . ALA A 1 187 ? 2.887 -4.563 -29.499 1.00 94.06 187 ALA A C 1
ATOM 1392 O O . ALA A 1 187 ? 2.485 -3.616 -30.172 1.00 94.06 187 ALA A O 1
ATOM 1393 N N . LEU A 1 188 ? 4.190 -4.753 -29.261 1.00 95.25 188 LEU A N 1
ATOM 1394 C CA . LEU A 1 188 ? 5.242 -3.876 -29.784 1.00 95.25 188 LEU A CA 1
ATOM 1395 C C . LEU A 1 188 ? 5.196 -3.794 -31.312 1.00 95.25 188 LEU A C 1
ATOM 1397 O O . LEU A 1 188 ? 5.300 -2.706 -31.869 1.00 95.25 188 LEU A O 1
ATOM 1401 N N . LYS A 1 189 ? 5.015 -4.925 -32.003 1.00 95.69 189 LYS A N 1
ATOM 1402 C CA . LYS A 1 189 ? 4.914 -4.959 -33.470 1.00 95.69 189 LYS A CA 1
ATOM 1403 C C . LYS A 1 189 ? 3.672 -4.249 -33.999 1.00 95.69 189 LYS A C 1
ATOM 1405 O O . LYS A 1 189 ? 3.720 -3.670 -35.081 1.00 95.69 189 LYS A O 1
ATOM 1410 N N . LYS A 1 190 ? 2.564 -4.299 -33.263 1.00 94.44 190 LYS A N 1
ATOM 1411 C CA . LYS A 1 190 ? 1.332 -3.602 -33.642 1.00 94.44 190 LYS A CA 1
ATOM 1412 C C . LYS A 1 190 ? 1.534 -2.085 -33.669 1.00 94.44 190 LYS A C 1
ATOM 1414 O O . LYS A 1 190 ? 1.085 -1.435 -34.611 1.00 94.44 190 LYS A O 1
ATOM 1419 N N . ASP A 1 191 ? 2.240 -1.555 -32.674 1.00 91.62 191 ASP A N 1
ATOM 1420 C CA . ASP A 1 191 ? 2.397 -0.110 -32.484 1.00 91.62 191 ASP A CA 1
ATOM 1421 C C . ASP A 1 191 ? 3.708 0.435 -33.101 1.00 91.62 191 ASP A C 1
ATOM 1423 O O . ASP A 1 191 ? 3.823 1.634 -33.359 1.00 91.62 191 ASP A O 1
ATOM 1427 N N . SER A 1 192 ? 4.676 -0.434 -33.435 1.00 90.06 192 SER A N 1
ATOM 1428 C CA . SER A 1 192 ? 5.923 -0.082 -34.131 1.00 90.06 192 SER A CA 1
ATOM 1429 C C . SER A 1 192 ? 5.966 -0.593 -35.572 1.00 90.06 192 SER A C 1
ATOM 1431 O O . SER A 1 192 ? 6.041 -1.790 -35.845 1.00 90.06 192 SER A O 1
ATOM 1433 N N . LYS A 1 193 ? 6.065 0.336 -36.529 1.00 91.38 193 LYS A N 1
ATOM 1434 C CA . LYS A 1 193 ? 6.192 0.020 -37.967 1.00 91.38 193 LYS A CA 1
ATOM 1435 C C . LYS A 1 193 ? 7.527 -0.640 -38.338 1.00 91.38 193 LYS A C 1
ATOM 1437 O O . LYS A 1 193 ? 7.645 -1.197 -39.436 1.00 91.38 193 LYS A O 1
ATOM 1442 N N . ASN A 1 194 ? 8.516 -0.566 -37.448 1.00 94.00 194 ASN A N 1
ATOM 1443 C CA . ASN A 1 194 ? 9.880 -1.030 -37.688 1.00 94.00 194 ASN A CA 1
ATOM 1444 C C . ASN A 1 194 ? 10.061 -2.520 -37.385 1.00 94.00 194 ASN A C 1
ATOM 1446 O O . ASN A 1 194 ? 11.042 -3.097 -37.837 1.00 94.00 194 ASN A O 1
ATOM 1450 N N . ILE A 1 195 ? 9.121 -3.159 -36.683 1.00 94.62 195 ILE A N 1
ATOM 1451 C CA . ILE A 1 195 ? 9.206 -4.589 -36.383 1.00 94.62 195 ILE A CA 1
ATOM 1452 C C . ILE A 1 195 ? 8.652 -5.410 -37.553 1.00 94.62 195 ILE A C 1
ATOM 1454 O O . ILE A 1 195 ? 7.616 -5.078 -38.133 1.00 94.62 195 ILE A O 1
ATOM 1458 N N . ASP A 1 196 ? 9.346 -6.494 -37.900 1.00 92.31 196 ASP A N 1
ATOM 1459 C CA . ASP A 1 196 ? 8.907 -7.440 -38.932 1.00 92.31 196 ASP A CA 1
ATOM 1460 C C . ASP A 1 196 ? 8.701 -8.858 -38.379 1.00 92.31 196 ASP A C 1
ATOM 1462 O O . ASP A 1 196 ? 7.585 -9.243 -38.029 1.00 92.31 196 ASP A O 1
ATOM 1466 N N . LYS A 1 197 ? 9.767 -9.642 -38.235 1.00 93.56 197 LYS A N 1
ATOM 1467 C CA . LYS A 1 197 ? 9.733 -11.001 -37.697 1.00 93.56 197 LYS A CA 1
ATOM 1468 C C . LYS A 1 197 ? 9.812 -10.997 -36.170 1.00 93.56 197 LYS A C 1
ATOM 1470 O O . LYS A 1 197 ? 10.588 -10.241 -35.594 1.00 93.56 197 LYS A O 1
ATOM 1475 N N . ILE A 1 198 ? 9.063 -11.897 -35.535 1.00 95.81 198 ILE A N 1
ATOM 1476 C CA . ILE A 1 198 ? 9.169 -12.234 -34.109 1.00 95.81 198 ILE A CA 1
ATOM 1477 C C . ILE A 1 198 ? 9.541 -13.717 -34.005 1.00 95.81 198 ILE A C 1
ATOM 1479 O O . ILE A 1 198 ? 9.018 -14.539 -34.758 1.00 95.81 198 ILE A O 1
ATOM 1483 N N . ILE A 1 199 ? 10.453 -14.052 -33.096 1.00 96.12 199 ILE A N 1
ATOM 1484 C CA . ILE A 1 199 ? 10.777 -15.423 -32.697 1.00 96.12 199 ILE A C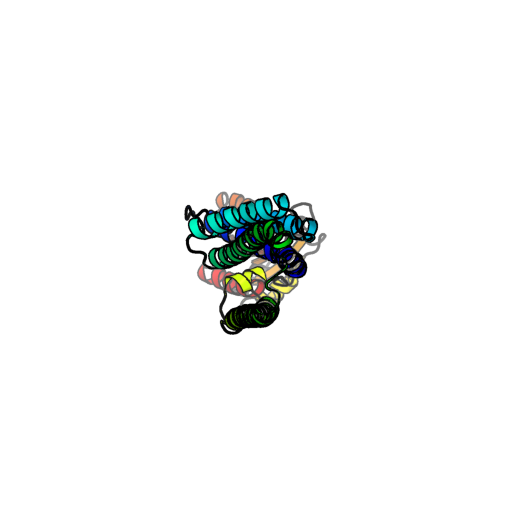A 1
ATOM 1485 C C . ILE A 1 199 ? 10.576 -15.533 -31.190 1.00 96.12 199 ILE A C 1
ATOM 1487 O O . ILE A 1 199 ? 11.198 -14.798 -30.427 1.00 96.12 199 ILE A O 1
ATOM 1491 N N . VAL A 1 200 ? 9.722 -16.462 -30.773 1.00 95.94 200 VAL A N 1
ATOM 1492 C CA . VAL A 1 200 ? 9.535 -16.835 -29.368 1.00 95.94 200 VAL A CA 1
ATOM 1493 C C . VAL A 1 200 ? 10.433 -18.029 -29.076 1.00 95.94 200 VAL A C 1
ATOM 1495 O O . VAL A 1 200 ? 10.465 -18.983 -29.855 1.00 95.94 200 VAL A O 1
ATOM 1498 N N . TYR A 1 201 ? 11.184 -17.966 -27.982 1.00 94.00 201 TYR A N 1
ATOM 1499 C CA . TYR A 1 201 ? 12.122 -19.017 -27.609 1.00 94.00 201 TYR A CA 1
ATOM 1500 C C . TYR A 1 201 ? 11.512 -19.970 -26.587 1.00 94.00 201 TYR A C 1
ATOM 1502 O O . TYR A 1 201 ? 10.727 -19.585 -25.724 1.00 94.00 201 TYR A O 1
ATOM 1510 N N . THR A 1 202 ? 11.951 -21.217 -26.669 1.00 92.38 202 THR A N 1
ATOM 1511 C CA . THR A 1 202 ? 11.706 -22.292 -25.706 1.00 92.38 202 THR A CA 1
ATOM 1512 C C . THR A 1 202 ? 13.015 -22.659 -25.011 1.00 92.38 202 THR A C 1
ATOM 1514 O O . THR A 1 202 ? 14.086 -22.199 -25.413 1.00 92.38 202 THR A O 1
ATOM 1517 N N . ALA A 1 203 ? 12.960 -23.534 -24.005 1.00 88.62 203 ALA A N 1
ATOM 1518 C CA . ALA A 1 203 ? 14.161 -24.058 -23.352 1.00 88.62 203 ALA A CA 1
ATOM 1519 C C . ALA A 1 203 ? 15.181 -24.676 -24.330 1.00 88.62 203 ALA A C 1
ATOM 1521 O O . ALA A 1 203 ? 16.382 -24.495 -24.142 1.00 88.62 203 ALA A O 1
ATOM 1522 N N . ASP A 1 204 ? 14.716 -25.321 -25.404 1.00 90.00 204 ASP A N 1
ATOM 1523 C CA . ASP A 1 204 ? 15.589 -25.967 -26.396 1.00 90.00 204 ASP A CA 1
ATOM 1524 C C . ASP A 1 204 ? 16.166 -25.003 -27.440 1.00 90.00 204 ASP A C 1
ATOM 1526 O O . ASP A 1 204 ? 17.204 -25.276 -28.043 1.00 90.00 204 ASP A O 1
ATOM 1530 N N . THR A 1 205 ? 15.482 -23.886 -27.695 1.00 91.12 205 THR A N 1
ATOM 1531 C CA . THR A 1 205 ? 15.829 -22.956 -28.783 1.00 91.12 205 THR A CA 1
ATOM 1532 C C . THR A 1 205 ? 16.503 -21.680 -28.294 1.00 91.12 205 THR A C 1
ATOM 1534 O O . THR A 1 205 ? 17.044 -20.938 -29.112 1.00 91.12 205 THR A O 1
ATOM 1537 N N . ASP A 1 206 ? 16.500 -21.433 -26.983 1.00 89.44 206 ASP A N 1
ATOM 1538 C CA . ASP A 1 206 ? 17.103 -20.267 -26.350 1.00 89.44 206 ASP A CA 1
ATOM 1539 C C . ASP A 1 206 ? 18.636 -20.214 -26.549 1.00 89.44 206 ASP A C 1
ATOM 1541 O O . ASP A 1 206 ? 19.357 -21.059 -26.003 1.00 89.44 206 ASP A O 1
ATOM 1545 N N . PRO A 1 207 ? 19.170 -19.184 -27.240 1.00 87.25 207 PRO A N 1
ATOM 1546 C CA . PRO A 1 207 ? 20.603 -19.043 -27.482 1.00 87.25 207 PRO A CA 1
ATOM 1547 C C . PRO A 1 207 ? 21.451 -18.991 -26.205 1.00 87.25 207 PRO A C 1
ATOM 1549 O O . PRO A 1 207 ? 22.585 -19.469 -26.213 1.00 87.25 207 PRO A O 1
ATOM 1552 N N . ASN A 1 208 ? 20.918 -18.449 -25.101 1.00 86.94 208 ASN A N 1
ATOM 1553 C CA . ASN A 1 208 ? 21.673 -18.358 -23.844 1.00 86.94 208 ASN A CA 1
ATOM 1554 C C . ASN A 1 208 ? 21.485 -19.582 -22.940 1.00 86.94 208 ASN A C 1
ATOM 1556 O O . ASN A 1 208 ? 22.196 -19.710 -21.943 1.00 86.94 208 ASN A O 1
ATOM 1560 N N . LYS A 1 209 ? 20.536 -20.473 -23.257 1.00 90.75 209 LYS A N 1
ATOM 1561 C CA . LYS A 1 209 ? 20.163 -21.628 -22.426 1.00 90.75 209 LYS A CA 1
ATOM 1562 C C . LYS A 1 209 ? 19.866 -21.236 -20.972 1.00 90.75 209 LYS A C 1
ATOM 1564 O O . LYS A 1 209 ? 20.320 -21.908 -20.043 1.00 90.75 209 LYS A O 1
ATOM 1569 N N . LEU A 1 210 ? 19.169 -20.122 -20.767 1.00 89.19 210 LEU A N 1
ATOM 1570 C CA . LEU A 1 210 ? 18.783 -19.598 -19.454 1.00 89.19 210 LEU A CA 1
ATOM 1571 C C . LEU A 1 210 ? 17.285 -19.745 -19.172 1.00 89.19 210 LEU A C 1
ATOM 1573 O O . LEU A 1 210 ? 16.896 -19.649 -18.014 1.00 89.19 210 LEU A O 1
ATOM 1577 N N . MET A 1 211 ? 16.475 -20.031 -20.191 1.00 91.31 211 MET A N 1
ATOM 1578 C CA . MET A 1 211 ? 15.030 -20.217 -20.062 1.00 91.31 211 MET A CA 1
ATOM 1579 C C . MET A 1 211 ? 14.645 -21.164 -18.912 1.00 91.31 211 MET A C 1
ATOM 1581 O O . MET A 1 211 ? 15.043 -22.330 -18.905 1.00 91.31 211 MET A O 1
ATOM 1585 N N . GLY A 1 212 ? 13.852 -20.666 -17.961 1.00 82.81 212 GLY A N 1
ATOM 1586 C CA . GLY A 1 212 ? 13.272 -21.455 -16.867 1.00 82.81 212 GLY A CA 1
ATOM 1587 C C . GLY A 1 212 ? 14.262 -21.934 -15.799 1.00 82.81 212 GLY A C 1
ATOM 1588 O O . GLY A 1 212 ? 13.898 -22.749 -14.954 1.00 82.81 212 GLY A O 1
ATOM 1589 N N . LYS A 1 213 ? 15.516 -21.463 -15.816 1.00 88.00 213 LYS A N 1
ATOM 1590 C CA . LYS A 1 213 ? 16.468 -21.716 -14.723 1.00 88.00 213 LYS A CA 1
ATOM 1591 C C . LYS A 1 213 ? 16.156 -20.818 -13.524 1.00 88.00 213 LYS A C 1
ATOM 1593 O O . LYS A 1 213 ? 15.650 -19.713 -13.689 1.00 88.00 213 LYS A O 1
ATOM 1598 N N . THR A 1 214 ? 16.508 -21.268 -12.319 1.00 84.62 214 THR A N 1
ATOM 1599 C CA . THR A 1 214 ? 16.336 -20.484 -11.085 1.00 84.62 214 THR A CA 1
ATOM 1600 C C . THR A 1 214 ? 16.997 -19.107 -11.210 1.00 84.62 214 THR A C 1
ATOM 1602 O O . THR A 1 214 ? 18.191 -19.029 -11.504 1.00 84.62 214 THR A O 1
ATOM 1605 N N . GLY A 1 215 ? 16.222 -18.040 -10.994 1.00 76.56 215 GLY A N 1
ATOM 1606 C CA . GLY A 1 215 ? 16.682 -16.646 -11.087 1.00 76.56 215 GLY A CA 1
ATOM 1607 C C . GLY A 1 215 ? 16.939 -16.139 -12.514 1.00 76.56 215 GLY A C 1
ATOM 1608 O O . GLY A 1 215 ? 17.566 -15.098 -12.698 1.00 76.56 215 GLY A O 1
ATOM 1609 N N . ALA A 1 216 ? 16.514 -16.880 -13.541 1.00 90.00 216 ALA A N 1
ATOM 1610 C CA . ALA A 1 216 ? 16.616 -16.483 -14.943 1.00 90.00 216 ALA A CA 1
ATOM 1611 C C . ALA A 1 216 ? 15.238 -16.143 -15.537 1.00 90.00 216 ALA A C 1
ATOM 1613 O O . ALA A 1 216 ? 14.215 -16.220 -14.862 1.00 90.00 216 ALA A O 1
ATOM 1614 N N . TYR A 1 217 ? 15.203 -15.746 -16.814 1.00 92.44 217 TYR A N 1
ATOM 1615 C CA . TYR A 1 217 ? 13.937 -15.439 -17.477 1.00 92.44 217 TYR A CA 1
ATOM 1616 C C . TYR A 1 217 ? 13.084 -16.695 -17.683 1.00 92.44 217 TYR A C 1
ATOM 1618 O O . TYR A 1 217 ? 13.576 -17.763 -18.060 1.00 92.44 217 TYR A O 1
ATOM 1626 N N . THR A 1 218 ? 11.780 -16.533 -17.497 1.00 93.44 218 THR A N 1
ATOM 1627 C CA . THR A 1 218 ? 10.745 -17.542 -17.737 1.00 93.44 218 THR A CA 1
ATOM 1628 C C . THR A 1 218 ? 10.090 -17.408 -19.107 1.00 93.44 218 THR A C 1
ATOM 1630 O O . THR A 1 218 ? 9.439 -18.341 -19.572 1.00 93.44 218 THR A O 1
ATOM 1633 N N . GLY A 1 219 ? 10.320 -16.291 -19.803 1.00 95.75 219 GLY A N 1
ATOM 1634 C CA . GLY A 1 219 ? 9.917 -16.107 -21.194 1.00 95.75 219 GLY A CA 1
ATOM 1635 C C . GLY A 1 219 ? 10.892 -15.229 -21.967 1.00 95.75 219 GLY A C 1
ATOM 1636 O O . GLY A 1 219 ? 11.468 -14.286 -21.424 1.00 95.75 219 GLY A O 1
ATOM 1637 N N . LYS A 1 220 ? 11.065 -15.516 -23.262 1.00 97.06 220 LYS A N 1
ATOM 1638 C CA . LYS A 1 220 ? 11.905 -14.717 -24.156 1.00 97.06 220 LYS A CA 1
ATOM 1639 C C . LYS A 1 220 ? 11.340 -14.678 -25.568 1.00 97.06 220 LYS A C 1
ATOM 1641 O O . LYS A 1 220 ? 11.022 -15.715 -26.144 1.00 97.06 220 LYS A O 1
ATOM 1646 N N . ALA A 1 221 ? 11.305 -13.486 -26.147 1.00 97.31 221 ALA A N 1
ATOM 1647 C CA . ALA A 1 221 ? 11.026 -13.277 -27.561 1.00 97.31 221 ALA A CA 1
ATOM 1648 C C . ALA A 1 221 ? 12.057 -12.310 -28.153 1.00 97.31 221 ALA A C 1
ATOM 1650 O O . ALA A 1 221 ? 12.456 -11.354 -27.495 1.00 97.31 221 ALA A O 1
ATOM 1651 N N . ALA A 1 222 ? 12.505 -12.545 -29.382 1.00 97.12 222 ALA A N 1
ATOM 1652 C CA . ALA A 1 222 ? 13.306 -11.598 -30.155 1.00 97.12 222 ALA A CA 1
ATOM 1653 C C . ALA A 1 222 ? 12.525 -11.112 -31.368 1.00 97.12 222 ALA A C 1
ATOM 1655 O O . ALA A 1 222 ? 11.677 -11.825 -31.904 1.00 97.12 222 ALA A O 1
ATOM 1656 N N . PHE A 1 223 ? 12.836 -9.905 -31.821 1.00 96.94 223 PHE A N 1
ATOM 1657 C CA . PHE A 1 223 ? 12.210 -9.317 -32.991 1.00 96.94 223 PHE A CA 1
ATOM 1658 C C . PHE A 1 223 ? 13.233 -8.641 -33.898 1.00 96.94 223 PHE A C 1
ATOM 1660 O O . PHE A 1 223 ? 14.250 -8.110 -33.444 1.00 96.94 223 PHE A O 1
ATOM 1667 N N . SER A 1 224 ? 12.962 -8.674 -35.200 1.00 96.19 224 SER A N 1
ATOM 1668 C CA . SER A 1 224 ? 13.786 -8.002 -36.200 1.00 96.19 224 SER A CA 1
ATOM 1669 C C . SER A 1 224 ? 13.325 -6.566 -36.366 1.00 96.19 224 SER A C 1
ATOM 1671 O O . SER A 1 224 ? 12.123 -6.320 -36.507 1.00 96.19 224 SER A O 1
ATOM 1673 N N . ASP A 1 225 ? 14.274 -5.650 -36.466 1.00 95.56 225 ASP A N 1
ATOM 1674 C CA . ASP A 1 225 ? 14.025 -4.272 -36.857 1.00 95.56 225 ASP A CA 1
ATOM 1675 C C . ASP A 1 225 ? 14.425 -4.077 -38.330 1.00 95.56 225 ASP A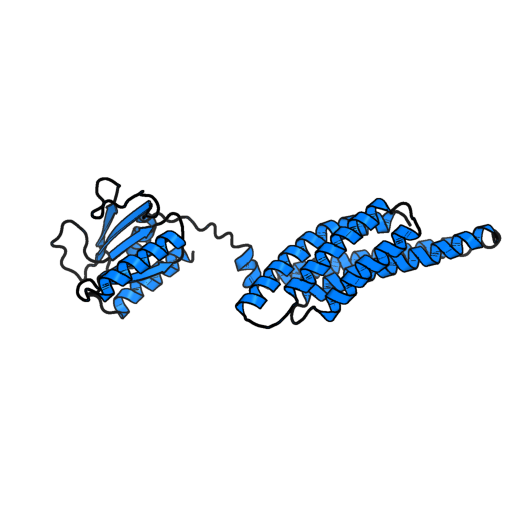 C 1
ATOM 1677 O O . ASP A 1 225 ? 15.536 -4.416 -38.745 1.00 95.56 225 ASP A O 1
ATOM 1681 N N . LYS A 1 226 ? 13.496 -3.549 -39.135 1.00 94.12 226 LYS A N 1
ATOM 1682 C CA . LYS A 1 226 ? 13.627 -3.335 -40.589 1.00 94.12 226 LYS A CA 1
ATOM 1683 C C . LYS A 1 226 ? 14.782 -2.409 -40.968 1.00 94.12 226 LYS A C 1
ATOM 1685 O O . LYS A 1 226 ? 15.188 -2.391 -42.126 1.00 94.12 226 LYS A O 1
ATOM 1690 N N . ARG A 1 227 ? 15.307 -1.634 -40.017 1.00 93.50 227 ARG A N 1
ATOM 1691 C CA . ARG A 1 227 ? 16.482 -0.776 -40.211 1.00 93.50 227 ARG A CA 1
ATOM 1692 C C . ARG A 1 227 ? 17.783 -1.580 -40.295 1.00 93.50 227 ARG A C 1
ATOM 1694 O O . ARG A 1 227 ? 18.792 -1.030 -40.726 1.00 93.50 227 ARG A O 1
ATOM 1701 N N . TYR A 1 228 ? 17.756 -2.866 -39.938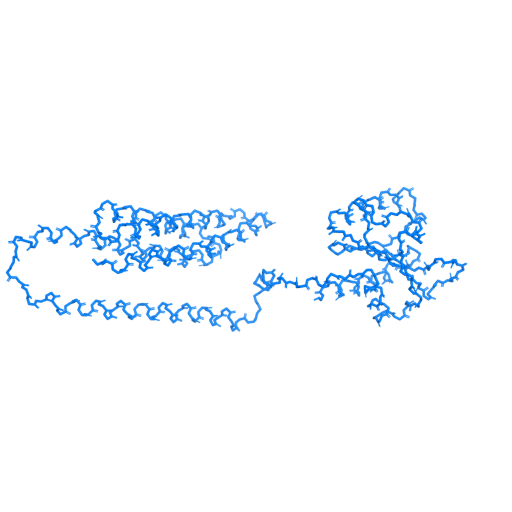 1.00 89.31 228 TYR A N 1
ATOM 1702 C CA . TYR A 1 228 ? 18.898 -3.773 -40.019 1.00 89.31 228 TYR A CA 1
ATOM 1703 C C . TYR A 1 228 ? 18.747 -4.820 -41.114 1.00 89.31 228 TYR A C 1
ATOM 1705 O O . TYR A 1 228 ? 17.663 -5.347 -41.375 1.00 89.31 228 TYR A O 1
ATOM 1713 N N . LYS A 1 229 ? 19.893 -5.211 -41.672 1.00 90.38 229 LYS A N 1
ATOM 1714 C CA . LYS A 1 229 ? 20.003 -6.374 -42.546 1.00 90.38 229 LYS A CA 1
ATOM 1715 C C . LYS A 1 229 ? 19.897 -7.665 -41.723 1.00 90.38 229 LYS A C 1
ATOM 1717 O O . LYS A 1 229 ? 20.668 -7.879 -40.790 1.00 90.38 229 LYS A O 1
ATOM 1722 N N . GLN A 1 230 ? 18.943 -8.525 -42.072 1.00 91.94 230 GLN A N 1
ATOM 1723 C CA . GLN A 1 230 ? 18.640 -9.763 -41.344 1.00 91.94 230 GLN A CA 1
ATOM 1724 C C . GLN A 1 230 ? 19.405 -10.956 -41.943 1.00 91.94 230 GLN A C 1
ATOM 1726 O O . GLN A 1 230 ? 18.822 -11.814 -42.597 1.00 91.94 230 GLN A O 1
ATOM 1731 N N . ASP A 1 231 ? 20.725 -10.995 -41.740 1.00 86.31 231 ASP A N 1
ATOM 1732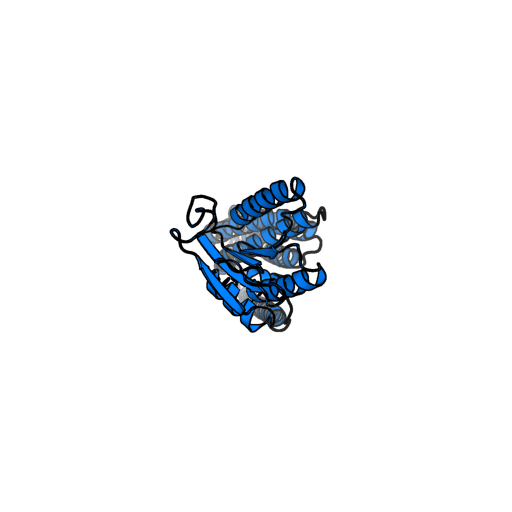 C CA . ASP A 1 231 ? 21.601 -12.044 -42.303 1.00 86.31 231 ASP A CA 1
ATOM 1733 C C . ASP A 1 231 ? 21.799 -13.255 -41.373 1.00 86.31 231 ASP A C 1
ATOM 1735 O O . ASP A 1 231 ? 22.451 -14.235 -41.736 1.00 86.31 231 ASP A O 1
ATOM 1739 N N . LYS A 1 232 ? 21.283 -13.184 -40.142 1.00 84.06 232 LYS A N 1
ATOM 1740 C CA . LYS A 1 232 ? 21.440 -14.220 -39.115 1.00 84.06 232 LYS A CA 1
ATOM 1741 C C . LYS A 1 232 ? 20.132 -14.979 -38.905 1.00 84.06 232 LYS A C 1
ATOM 1743 O O . LYS A 1 232 ? 19.049 -14.486 -39.207 1.00 84.06 232 LYS A O 1
ATOM 1748 N N . LYS A 1 233 ? 20.244 -16.196 -38.359 1.00 84.12 233 LYS A N 1
ATOM 1749 C CA . LYS A 1 233 ? 19.084 -17.020 -37.979 1.00 84.12 233 LYS A CA 1
ATOM 1750 C C . LYS A 1 233 ? 18.217 -16.311 -36.932 1.00 84.12 233 LYS A C 1
ATOM 1752 O O . LYS A 1 233 ? 16.990 -16.337 -37.045 1.00 84.12 233 LYS A O 1
ATOM 1757 N N . ASP A 1 234 ? 18.864 -15.690 -35.947 1.00 87.00 234 ASP A N 1
ATOM 1758 C CA . ASP A 1 234 ? 18.203 -14.909 -34.907 1.00 87.00 234 ASP A CA 1
ATOM 1759 C C . ASP A 1 234 ? 17.940 -13.466 -35.367 1.00 87.00 234 ASP A C 1
ATOM 1761 O O . ASP A 1 234 ? 18.794 -12.881 -36.044 1.00 87.00 234 ASP A O 1
ATOM 1765 N N . PRO A 1 235 ? 16.786 -12.877 -35.002 1.00 91.81 235 PRO A N 1
ATOM 1766 C CA . PRO A 1 235 ? 16.426 -11.529 -35.413 1.00 91.81 235 PRO A CA 1
ATOM 1767 C C . PRO A 1 235 ? 17.379 -10.480 -34.839 1.00 91.81 235 PRO A C 1
ATOM 1769 O O . PRO A 1 235 ? 17.742 -10.527 -33.664 1.00 91.81 235 PRO A O 1
ATOM 1772 N N . ILE A 1 236 ? 17.731 -9.491 -35.660 1.00 92.12 236 ILE A N 1
ATOM 1773 C CA . ILE A 1 236 ? 18.514 -8.328 -35.240 1.00 92.12 236 ILE A CA 1
ATOM 1774 C C . ILE A 1 236 ? 17.561 -7.143 -35.087 1.00 92.12 236 ILE A C 1
ATOM 1776 O O . ILE A 1 236 ? 16.984 -6.667 -36.066 1.00 92.12 236 ILE A O 1
ATOM 1780 N N . GLY A 1 237 ? 17.390 -6.676 -33.855 1.00 93.12 237 GLY A N 1
ATOM 1781 C CA . GLY A 1 237 ? 16.565 -5.513 -33.529 1.00 93.12 237 GLY A CA 1
ATOM 1782 C C . GLY A 1 237 ? 16.436 -5.344 -32.024 1.00 93.12 237 GLY A C 1
ATOM 1783 O O . GLY A 1 237 ? 16.975 -4.401 -31.449 1.00 93.12 237 GLY A O 1
ATOM 1784 N N . GLY A 1 238 ? 15.798 -6.314 -31.376 1.00 95.06 238 GLY A N 1
ATOM 1785 C CA . GLY A 1 238 ? 15.687 -6.340 -29.926 1.00 95.06 238 GLY A CA 1
ATOM 1786 C C . GLY A 1 238 ? 15.133 -7.650 -29.388 1.00 95.06 238 GLY A C 1
ATOM 1787 O O . GLY A 1 238 ? 14.793 -8.570 -30.134 1.00 95.06 238 GLY A O 1
ATOM 1788 N N . SER A 1 239 ? 15.051 -7.741 -28.066 1.00 96.69 239 SER A N 1
ATOM 1789 C CA . SER A 1 239 ? 14.421 -8.862 -27.383 1.00 96.69 239 SER A CA 1
ATOM 1790 C C . SER A 1 239 ? 13.698 -8.430 -26.118 1.00 96.69 239 SER A C 1
ATOM 1792 O O . SER A 1 239 ? 14.063 -7.443 -25.486 1.00 96.69 239 SER A O 1
ATOM 1794 N N . ILE A 1 240 ? 12.674 -9.195 -25.763 1.00 97.75 240 ILE A N 1
ATOM 1795 C CA . ILE A 1 240 ? 11.936 -9.094 -24.512 1.00 97.75 240 ILE A CA 1
ATOM 1796 C C . ILE A 1 240 ? 12.279 -10.318 -23.673 1.00 97.75 240 ILE A C 1
ATOM 1798 O O . ILE A 1 240 ? 12.250 -11.444 -24.174 1.00 97.75 240 ILE A O 1
ATOM 1802 N N . GLU A 1 241 ? 12.615 -10.086 -22.410 1.00 97.25 241 GLU A N 1
ATOM 1803 C CA . GLU A 1 241 ? 12.824 -11.102 -21.381 1.00 97.25 241 GLU A CA 1
ATOM 1804 C C . GLU A 1 241 ? 11.800 -10.868 -20.257 1.00 97.25 241 GLU A C 1
ATOM 1806 O O . GLU A 1 241 ? 11.609 -9.738 -19.805 1.00 97.25 241 GLU A O 1
ATOM 1811 N N . VAL A 1 242 ? 11.117 -11.934 -19.844 1.00 95.69 242 VAL A N 1
ATOM 1812 C CA . VAL A 1 242 ? 10.112 -11.941 -18.769 1.00 95.69 242 VAL A CA 1
ATOM 1813 C C . VAL A 1 242 ? 10.644 -12.780 -17.620 1.00 95.69 242 VAL A C 1
ATOM 1815 O O . VAL A 1 242 ? 11.191 -13.854 -17.862 1.00 95.69 242 VAL A O 1
ATOM 1818 N N . PHE A 1 243 ? 10.477 -12.302 -16.392 1.00 93.44 243 PHE A N 1
ATOM 1819 C CA . PHE A 1 243 ? 10.985 -12.935 -15.177 1.00 93.44 243 PHE A CA 1
ATOM 1820 C C . PHE A 1 243 ? 9.846 -13.265 -14.215 1.00 93.44 243 PHE A C 1
ATOM 1822 O O . PHE A 1 243 ? 8.750 -12.713 -14.328 1.00 93.44 243 PHE A O 1
ATOM 1829 N N . ASP A 1 244 ? 10.120 -14.144 -13.253 1.00 86.00 244 ASP A N 1
ATOM 1830 C CA . ASP A 1 244 ? 9.175 -14.444 -12.173 1.00 86.00 244 ASP A CA 1
ATOM 1831 C C . ASP A 1 244 ? 8.992 -13.239 -11.250 1.00 86.00 244 ASP A C 1
ATOM 1833 O O . ASP A 1 244 ? 7.867 -12.906 -10.869 1.00 86.00 244 ASP A O 1
ATOM 1837 N N . THR A 1 245 ? 10.089 -12.540 -10.943 1.00 85.62 245 THR A N 1
ATOM 1838 C CA . THR A 1 245 ? 10.088 -11.382 -10.050 1.00 85.62 245 THR A CA 1
ATOM 1839 C C . THR A 1 245 ? 10.774 -10.163 -10.666 1.00 85.62 245 THR A C 1
ATOM 1841 O O . THR A 1 245 ? 11.553 -10.252 -11.619 1.00 85.62 245 THR A O 1
ATOM 1844 N N . GLN A 1 246 ? 10.482 -8.986 -10.108 1.00 87.44 246 GLN A N 1
ATOM 1845 C CA . GLN A 1 246 ? 11.192 -7.756 -10.454 1.00 87.44 246 GLN A CA 1
ATOM 1846 C C . GLN A 1 246 ? 12.675 -7.829 -10.062 1.00 87.44 246 GLN A C 1
ATOM 1848 O O . GLN A 1 246 ? 13.508 -7.304 -10.799 1.00 87.44 246 GLN A O 1
ATOM 1853 N N . ASP A 1 247 ? 13.016 -8.491 -8.960 1.00 84.19 247 ASP A N 1
ATOM 1854 C CA . ASP A 1 247 ? 14.400 -8.600 -8.491 1.00 84.19 247 ASP A CA 1
ATOM 1855 C C . ASP A 1 247 ? 15.249 -9.438 -9.462 1.00 84.19 247 ASP A C 1
ATOM 1857 O O . ASP A 1 247 ? 16.371 -9.056 -9.794 1.00 84.19 247 ASP A O 1
ATOM 1861 N N . ASP A 1 248 ? 14.688 -10.513 -10.026 1.00 87.31 248 ASP A N 1
ATOM 1862 C CA . ASP A 1 248 ? 15.367 -11.329 -11.046 1.00 87.31 248 ASP A CA 1
ATOM 1863 C C . ASP A 1 248 ? 15.638 -10.527 -12.330 1.00 87.31 248 ASP A C 1
ATOM 1865 O O . ASP A 1 248 ? 16.727 -10.591 -12.913 1.00 87.31 248 ASP A O 1
ATOM 1869 N N . ALA A 1 249 ? 14.664 -9.716 -12.758 1.00 91.06 249 ALA A N 1
ATOM 1870 C CA . ALA A 1 249 ? 14.837 -8.815 -13.894 1.00 91.06 249 ALA A CA 1
ATOM 1871 C C . ALA A 1 249 ? 15.929 -7.763 -13.626 1.00 91.06 249 ALA A C 1
ATOM 1873 O O . ALA A 1 249 ? 16.635 -7.352 -14.550 1.00 91.06 249 ALA A O 1
ATOM 1874 N N . GLU A 1 250 ? 16.067 -7.309 -12.377 1.00 91.31 250 GLU A N 1
ATOM 1875 C CA . GLU A 1 250 ? 17.077 -6.330 -11.958 1.00 91.31 250 GLU A CA 1
ATOM 1876 C C . GLU A 1 250 ? 18.469 -6.941 -11.976 1.00 91.31 250 GLU A C 1
ATOM 1878 O O . GLU A 1 250 ? 19.366 -6.415 -12.633 1.00 91.31 250 GLU A O 1
ATOM 1883 N N . ALA A 1 251 ? 18.614 -8.114 -11.360 1.00 90.94 251 ALA A N 1
ATOM 1884 C CA . ALA A 1 251 ? 19.853 -8.872 -11.365 1.00 90.94 251 ALA A CA 1
ATOM 1885 C C . ALA A 1 251 ? 20.325 -9.150 -12.799 1.00 90.94 251 ALA A C 1
ATOM 1887 O O . ALA A 1 251 ? 21.512 -9.015 -13.116 1.00 90.94 251 ALA A O 1
ATOM 1888 N N . ARG A 1 252 ? 19.393 -9.479 -13.707 1.00 93.81 252 ARG A N 1
ATOM 1889 C CA . ARG A 1 252 ? 19.706 -9.659 -15.126 1.00 93.81 252 ARG A CA 1
ATOM 1890 C C . ARG A 1 252 ? 20.166 -8.365 -15.795 1.00 93.81 252 ARG A C 1
ATOM 1892 O O . ARG A 1 252 ? 21.142 -8.399 -16.548 1.00 93.81 252 ARG A O 1
ATOM 1899 N N . TYR A 1 253 ? 19.480 -7.254 -15.543 1.00 92.81 253 TYR A N 1
ATOM 1900 C CA . TYR A 1 253 ? 19.847 -5.943 -16.077 1.00 92.81 253 TYR A CA 1
ATOM 1901 C C . TYR A 1 253 ? 21.255 -5.534 -15.630 1.00 92.81 253 TYR A C 1
ATOM 1903 O O . TYR A 1 253 ? 22.087 -5.183 -16.468 1.00 92.81 253 TYR A O 1
ATOM 1911 N N . ASP A 1 254 ? 21.552 -5.650 -14.336 1.00 91.62 254 ASP A N 1
ATOM 1912 C CA . ASP A 1 254 ? 22.850 -5.287 -13.769 1.00 91.62 254 ASP A CA 1
ATOM 1913 C C . ASP A 1 254 ? 23.975 -6.182 -14.283 1.00 91.62 254 ASP A C 1
ATOM 1915 O O . ASP A 1 254 ? 25.053 -5.691 -14.631 1.00 91.62 254 ASP A O 1
ATOM 1919 N N . TYR A 1 255 ? 23.714 -7.484 -14.424 1.00 90.69 255 TYR A N 1
ATOM 1920 C CA . TYR A 1 255 ? 24.655 -8.409 -15.042 1.00 90.69 255 TYR A CA 1
ATOM 1921 C C . TYR A 1 255 ? 25.015 -7.973 -16.467 1.00 90.69 255 TYR A C 1
ATOM 1923 O O . TYR A 1 255 ? 26.200 -7.811 -16.772 1.00 90.69 255 TYR A O 1
ATOM 1931 N N . ILE A 1 256 ? 24.019 -7.721 -17.326 1.00 90.69 256 ILE A N 1
ATOM 1932 C CA . ILE A 1 256 ? 24.269 -7.301 -18.714 1.00 90.69 256 ILE A CA 1
ATOM 1933 C C . ILE A 1 256 ? 24.979 -5.944 -18.733 1.00 90.69 256 ILE A C 1
ATOM 1935 O O . ILE A 1 256 ? 25.987 -5.796 -19.422 1.00 90.69 256 ILE A O 1
ATOM 1939 N N . LYS A 1 257 ? 24.527 -4.979 -17.925 1.00 89.62 257 LYS A N 1
ATOM 1940 C CA . LYS A 1 257 ? 25.136 -3.647 -17.815 1.00 89.62 257 LYS A CA 1
ATOM 1941 C C . LYS A 1 257 ? 26.610 -3.728 -17.417 1.00 89.62 257 LYS A C 1
ATOM 1943 O O . LYS A 1 257 ? 27.442 -3.039 -18.003 1.00 89.62 257 LYS A O 1
ATOM 1948 N N . SER A 1 258 ? 26.954 -4.598 -16.468 1.00 88.75 258 SER A N 1
ATOM 1949 C CA . SER A 1 258 ? 28.340 -4.791 -16.026 1.00 88.75 258 SER A CA 1
ATOM 1950 C C . SER A 1 258 ? 29.254 -5.338 -17.132 1.00 88.75 258 SER A C 1
ATOM 1952 O O . SER A 1 258 ? 30.453 -5.050 -17.150 1.00 88.75 258 SER A O 1
ATOM 1954 N N . ILE A 1 259 ? 28.695 -6.113 -18.067 1.00 86.75 259 ILE A N 1
ATOM 1955 C CA . ILE A 1 259 ? 29.411 -6.683 -19.213 1.00 86.75 259 ILE A CA 1
ATOM 1956 C C . ILE A 1 259 ? 29.558 -5.639 -20.320 1.00 86.75 259 ILE A C 1
ATOM 1958 O O . ILE A 1 259 ? 30.660 -5.446 -20.832 1.00 86.75 259 ILE A O 1
ATOM 1962 N N . THR A 1 260 ? 28.483 -4.928 -20.665 1.00 85.69 260 THR A N 1
ATOM 1963 C CA . THR A 1 260 ? 28.493 -3.921 -21.739 1.00 85.69 260 THR A CA 1
ATOM 1964 C C . THR A 1 260 ? 29.332 -2.695 -21.384 1.00 85.69 260 THR A C 1
ATOM 1966 O O . THR A 1 260 ? 29.986 -2.130 -22.258 1.00 85.69 260 THR A O 1
ATOM 1969 N N . GLN A 1 261 ? 29.429 -2.335 -20.099 1.00 83.50 261 GLN A N 1
ATOM 1970 C CA . GLN A 1 261 ? 30.374 -1.318 -19.621 1.00 83.50 261 GLN A CA 1
ATOM 1971 C C . GLN A 1 261 ? 31.837 -1.691 -19.894 1.00 83.50 261 GLN A C 1
ATOM 1973 O O . GLN A 1 261 ? 32.655 -0.814 -20.170 1.00 83.50 261 GLN A O 1
ATOM 1978 N N . LYS A 1 262 ? 32.174 -2.984 -19.826 1.00 84.06 262 LYS A N 1
ATOM 1979 C CA . LYS A 1 262 ? 33.533 -3.489 -20.082 1.00 84.06 262 LYS A CA 1
ATOM 1980 C C . LYS A 1 262 ? 33.803 -3.713 -21.569 1.00 84.06 262 LYS A C 1
ATOM 1982 O O . LYS A 1 262 ? 34.951 -3.656 -21.995 1.00 84.06 262 LYS A O 1
ATOM 1987 N N . MET A 1 263 ? 32.759 -3.967 -22.356 1.00 82.69 263 MET A N 1
ATOM 1988 C CA . MET A 1 263 ? 32.833 -4.243 -23.790 1.00 82.69 263 MET A CA 1
ATOM 1989 C C . MET A 1 263 ? 31.873 -3.325 -24.546 1.00 82.69 263 MET A C 1
ATOM 1991 O O . MET A 1 263 ? 30.756 -3.712 -24.881 1.00 82.69 263 MET A O 1
ATOM 1995 N N . GLN A 1 264 ? 32.327 -2.102 -24.836 1.00 75.94 264 GLN A N 1
ATOM 1996 C CA . GLN A 1 264 ? 31.495 -1.043 -25.424 1.00 75.94 264 GLN A CA 1
ATOM 1997 C C . GLN A 1 264 ? 30.861 -1.409 -26.778 1.00 75.94 264 GLN A C 1
ATOM 1999 O O . GLN A 1 264 ? 29.828 -0.847 -27.120 1.00 75.94 264 GLN A O 1
ATOM 2004 N N . PHE A 1 265 ? 31.439 -2.358 -27.524 1.00 78.25 265 PHE A N 1
ATOM 2005 C CA . PHE A 1 265 ? 30.893 -2.864 -28.792 1.00 78.25 265 PHE A CA 1
ATOM 2006 C C . PHE A 1 265 ? 29.692 -3.815 -28.620 1.00 78.25 265 PHE A C 1
ATOM 2008 O O . PHE A 1 265 ? 29.059 -4.175 -29.605 1.00 78.25 265 PHE A O 1
ATOM 2015 N N . LEU A 1 266 ? 29.383 -4.239 -27.388 1.00 80.75 266 LEU A N 1
ATOM 2016 C CA . LEU A 1 266 ? 28.196 -5.031 -27.038 1.00 80.75 266 LEU A CA 1
ATOM 2017 C C . LEU A 1 266 ? 27.076 -4.161 -26.456 1.00 80.75 266 LEU A C 1
ATOM 2019 O O . LEU A 1 266 ? 26.174 -4.687 -25.807 1.00 80.75 266 LEU A O 1
ATOM 2023 N N . GLN A 1 267 ? 27.160 -2.836 -26.601 1.00 82.81 267 GLN A N 1
ATOM 2024 C CA . GLN A 1 267 ? 26.153 -1.945 -26.042 1.00 82.81 267 GLN A CA 1
ATOM 2025 C C . GLN A 1 267 ? 24.759 -2.271 -26.577 1.00 82.81 267 GLN A C 1
ATOM 2027 O O . GLN A 1 267 ? 24.549 -2.552 -27.755 1.00 82.81 267 GLN A O 1
ATOM 2032 N N . GLU A 1 268 ? 23.802 -2.207 -25.664 1.00 90.88 268 GLU A N 1
ATOM 2033 C CA . GLU A 1 268 ? 22.381 -2.360 -25.917 1.00 90.88 268 GLU A CA 1
ATOM 2034 C C . GLU A 1 268 ? 21.659 -1.303 -25.089 1.00 90.88 268 GLU A C 1
ATOM 2036 O O . GLU A 1 268 ? 22.046 -1.021 -23.949 1.00 90.88 268 GLU A O 1
ATOM 2041 N N . TYR A 1 269 ? 20.591 -0.739 -25.641 1.00 93.25 269 TYR A N 1
ATOM 2042 C CA . TYR A 1 269 ? 19.661 0.050 -24.848 1.00 93.25 269 TYR A CA 1
ATOM 2043 C C . TYR A 1 269 ? 18.751 -0.911 -24.094 1.00 93.25 269 TYR A C 1
ATOM 2045 O O . TYR A 1 269 ? 18.099 -1.767 -24.690 1.00 93.25 269 TYR A O 1
ATOM 2053 N N . MET A 1 270 ? 18.724 -0.789 -22.773 1.00 94.81 270 MET A N 1
ATOM 2054 C CA . MET A 1 270 ? 17.971 -1.685 -21.907 1.00 94.81 270 MET A CA 1
ATOM 2055 C C . MET A 1 270 ? 16.957 -0.890 -21.097 1.00 94.81 270 MET A C 1
ATOM 2057 O O . MET A 1 270 ? 17.304 0.104 -20.462 1.00 94.81 270 MET A O 1
ATOM 2061 N N . TYR A 1 271 ? 15.713 -1.356 -21.096 1.00 95.38 271 TYR A N 1
ATOM 2062 C CA . TYR A 1 271 ? 14.598 -0.708 -20.420 1.00 95.38 271 TYR A CA 1
ATOM 2063 C C . TYR A 1 271 ? 13.838 -1.731 -19.591 1.00 95.38 271 TYR A C 1
ATOM 2065 O O . TYR A 1 271 ? 13.496 -2.809 -20.074 1.00 95.38 271 TYR A O 1
ATOM 2073 N N . ARG A 1 272 ? 13.573 -1.389 -18.333 1.00 93.62 272 ARG A N 1
ATOM 2074 C CA . ARG A 1 272 ? 12.949 -2.282 -17.359 1.00 93.62 272 ARG A CA 1
ATOM 2075 C C . ARG A 1 272 ? 11.628 -1.696 -16.886 1.00 93.62 272 ARG A C 1
ATOM 2077 O O . ARG A 1 272 ? 11.548 -0.494 -16.649 1.00 93.62 272 ARG A O 1
ATOM 2084 N N . ASN A 1 273 ? 10.619 -2.544 -16.735 1.00 88.31 273 ASN A N 1
ATOM 2085 C CA . ASN A 1 273 ? 9.325 -2.169 -16.174 1.00 88.31 273 ASN A CA 1
ATOM 2086 C C . ASN A 1 273 ? 8.760 -3.378 -15.414 1.00 88.31 273 ASN A C 1
ATOM 2088 O O . ASN A 1 273 ? 8.379 -4.376 -16.023 1.00 88.31 273 ASN A O 1
ATOM 2092 N N . GLY A 1 274 ? 8.810 -3.337 -14.080 1.00 88.62 274 GLY A N 1
ATOM 2093 C CA . GLY A 1 274 ? 8.511 -4.490 -13.226 1.00 88.62 274 GLY A CA 1
ATOM 2094 C C . GLY A 1 274 ? 9.402 -5.700 -13.543 1.00 88.62 274 GLY A C 1
ATOM 2095 O O . GLY A 1 274 ? 10.626 -5.587 -13.608 1.00 88.62 274 GLY A O 1
ATOM 2096 N N . LYS A 1 275 ? 8.775 -6.858 -13.777 1.00 92.44 275 LYS A N 1
ATOM 2097 C CA . LYS A 1 275 ? 9.434 -8.133 -14.121 1.00 92.44 275 LYS A CA 1
ATOM 2098 C C . LYS A 1 275 ? 9.750 -8.303 -15.615 1.00 92.44 275 LYS A C 1
ATOM 2100 O O . LYS A 1 275 ? 10.017 -9.413 -16.067 1.00 92.44 275 LYS A O 1
ATOM 2105 N N . TYR A 1 276 ? 9.687 -7.225 -16.395 1.00 95.50 276 TYR A N 1
ATOM 2106 C CA . TYR A 1 276 ? 9.908 -7.236 -17.840 1.00 95.50 276 TYR A CA 1
ATOM 2107 C C . TYR A 1 276 ? 11.160 -6.436 -18.203 1.00 95.50 276 TYR A C 1
ATOM 2109 O O . TYR A 1 276 ? 11.368 -5.320 -17.715 1.00 95.50 276 TYR A O 1
ATOM 2117 N N . LEU A 1 277 ? 11.971 -6.986 -19.103 1.00 96.50 277 LEU A N 1
ATOM 2118 C CA . LEU A 1 277 ? 13.177 -6.355 -19.628 1.00 96.50 277 LEU A CA 1
ATOM 2119 C C . LEU A 1 277 ? 13.111 -6.301 -21.156 1.00 96.50 277 LEU A C 1
ATOM 2121 O O . LEU A 1 277 ? 13.109 -7.331 -21.829 1.00 96.50 277 LEU A O 1
ATOM 2125 N N . LEU A 1 278 ? 13.105 -5.089 -21.701 1.00 97.44 278 LEU A N 1
ATOM 2126 C CA . LEU A 1 278 ? 13.292 -4.822 -23.119 1.00 97.44 278 LEU A CA 1
ATOM 2127 C C . LEU A 1 278 ? 14.767 -4.518 -23.386 1.00 97.44 278 LEU A C 1
ATOM 2129 O O . LEU A 1 278 ? 15.364 -3.662 -22.736 1.00 97.44 278 LEU A O 1
ATOM 2133 N N . ARG A 1 279 ? 15.336 -5.188 -24.383 1.00 96.50 279 ARG A N 1
ATOM 2134 C CA . ARG A 1 279 ? 16.701 -4.978 -24.870 1.00 96.50 279 ARG A CA 1
ATOM 2135 C C . ARG A 1 279 ? 16.644 -4.593 -26.338 1.00 96.50 279 ARG A C 1
ATOM 2137 O O . ARG A 1 279 ? 16.035 -5.308 -27.130 1.00 96.50 279 ARG A O 1
ATOM 2144 N N . ILE A 1 280 ? 17.282 -3.495 -26.702 1.00 96.00 280 ILE A N 1
ATOM 2145 C CA . ILE A 1 280 ? 17.348 -2.960 -28.060 1.00 96.00 280 ILE A CA 1
ATOM 2146 C C . ILE A 1 280 ? 18.813 -2.896 -28.477 1.00 96.00 280 ILE A C 1
ATOM 2148 O O . ILE A 1 280 ? 19.672 -2.503 -27.690 1.00 96.00 280 ILE A O 1
ATOM 2152 N N . ASN A 1 281 ? 19.096 -3.276 -29.719 1.00 91.75 281 ASN A N 1
ATOM 2153 C CA . ASN A 1 281 ? 20.445 -3.230 -30.269 1.00 91.75 281 ASN A CA 1
ATOM 2154 C C . ASN A 1 281 ? 21.045 -1.806 -30.159 1.00 91.75 281 ASN A C 1
ATOM 2156 O O . ASN A 1 281 ? 20.375 -0.824 -30.484 1.00 91.75 281 ASN A O 1
ATOM 2160 N N . GLY A 1 282 ? 22.291 -1.695 -29.685 1.00 88.38 282 GLY A N 1
ATOM 2161 C CA . GLY A 1 282 ? 22.960 -0.412 -29.439 1.00 88.38 282 GLY A CA 1
ATOM 2162 C C . GLY A 1 282 ? 23.392 0.358 -30.685 1.00 88.38 282 GLY A C 1
ATOM 2163 O O . GLY A 1 282 ? 23.739 1.527 -30.562 1.00 88.38 282 GLY A O 1
ATOM 2164 N N . ASP A 1 283 ? 23.334 -0.245 -31.875 1.00 88.25 283 ASP A N 1
ATOM 2165 C CA . ASP A 1 283 ? 23.620 0.456 -33.134 1.00 88.25 283 ASP A CA 1
ATOM 2166 C C . ASP A 1 283 ? 22.498 1.441 -33.531 1.00 88.25 283 ASP A C 1
ATOM 2168 O O . ASP A 1 283 ? 22.682 2.273 -34.425 1.00 88.25 283 ASP A O 1
ATOM 2172 N N . LEU A 1 284 ? 21.315 1.353 -32.904 1.00 89.56 284 LEU A N 1
ATOM 2173 C CA . LEU A 1 284 ? 20.250 2.338 -33.097 1.00 89.56 284 LEU A CA 1
ATOM 2174 C C . LEU A 1 284 ? 20.637 3.681 -32.474 1.00 89.56 284 LEU A C 1
ATOM 2176 O O . LEU A 1 284 ? 21.384 3.764 -31.506 1.00 89.56 284 LEU A O 1
ATOM 2180 N N . LYS A 1 285 ? 20.052 4.769 -32.979 1.00 92.25 285 LYS A N 1
ATOM 2181 C CA . LYS A 1 285 ? 20.130 6.057 -32.280 1.00 92.25 285 LYS A CA 1
ATOM 2182 C C . LYS A 1 285 ? 19.326 5.983 -30.981 1.00 92.25 285 LYS A C 1
ATOM 2184 O O . LYS A 1 285 ? 18.255 5.380 -30.961 1.00 92.25 285 LYS A O 1
ATOM 2189 N N . ALA A 1 286 ? 19.759 6.702 -29.946 1.00 91.56 286 ALA A N 1
ATOM 2190 C CA . ALA A 1 286 ? 19.034 6.777 -28.673 1.00 91.56 286 ALA A CA 1
ATOM 2191 C C . ALA A 1 286 ? 17.547 7.144 -28.858 1.00 91.56 286 ALA A C 1
ATOM 2193 O O . ALA A 1 286 ? 16.676 6.474 -28.313 1.00 91.56 286 ALA A O 1
ATOM 2194 N N . SER A 1 287 ? 17.242 8.110 -29.734 1.00 91.25 287 SER A N 1
ATOM 2195 C CA . SER A 1 287 ? 15.859 8.499 -30.051 1.00 91.25 287 SER A CA 1
ATOM 2196 C C . SER A 1 287 ? 15.023 7.367 -30.661 1.00 91.25 287 SER A C 1
ATOM 2198 O O . SER A 1 287 ? 13.824 7.285 -30.423 1.00 91.25 287 SER A O 1
ATOM 2200 N N . GLN A 1 288 ? 15.646 6.466 -31.423 1.00 93.50 288 GLN A N 1
ATOM 2201 C CA . GLN A 1 288 ? 14.986 5.305 -32.021 1.00 93.50 288 GLN A CA 1
ATOM 2202 C C . GLN A 1 288 ? 14.751 4.187 -30.999 1.00 93.50 288 GLN A C 1
ATOM 2204 O O . GLN A 1 288 ? 13.792 3.430 -31.135 1.00 93.50 288 GLN A O 1
ATOM 2209 N N . ALA A 1 289 ? 15.617 4.068 -29.993 1.00 93.62 289 ALA A N 1
ATOM 2210 C CA . ALA A 1 289 ? 15.427 3.148 -28.877 1.00 93.62 289 ALA A CA 1
ATOM 2211 C C . ALA A 1 289 ? 14.333 3.649 -27.914 1.00 93.62 289 ALA A C 1
ATOM 2213 O O . ALA A 1 289 ? 13.505 2.860 -27.456 1.00 93.62 289 ALA A O 1
ATOM 2214 N N . GLU A 1 290 ? 14.254 4.964 -27.692 1.00 93.12 290 GLU A N 1
ATOM 2215 C CA . GLU A 1 290 ? 13.195 5.609 -26.903 1.00 93.12 290 GLU A CA 1
ATOM 2216 C C . GLU A 1 290 ? 11.792 5.405 -27.497 1.00 93.12 290 GLU A C 1
ATOM 2218 O O . GLU A 1 290 ? 10.823 5.286 -26.746 1.00 93.12 290 GLU A O 1
ATOM 2223 N N . GLU A 1 291 ? 11.656 5.317 -28.827 1.00 94.31 291 GLU A N 1
ATOM 2224 C CA . GLU A 1 291 ? 10.388 4.941 -29.476 1.00 94.31 291 GLU A CA 1
ATOM 2225 C C . GLU A 1 291 ? 9.885 3.582 -28.964 1.00 94.31 291 GLU A C 1
ATOM 2227 O O . GLU A 1 291 ? 8.716 3.449 -28.600 1.00 94.31 291 GLU A O 1
ATOM 2232 N N . TYR A 1 292 ? 10.773 2.586 -28.870 1.00 96.06 292 TYR A N 1
ATOM 2233 C CA . TYR A 1 292 ? 10.425 1.272 -28.330 1.00 96.06 292 TYR A CA 1
ATOM 2234 C C . TYR A 1 292 ? 10.147 1.315 -26.832 1.00 96.06 292 TYR A C 1
ATOM 2236 O O . TYR A 1 292 ? 9.211 0.660 -26.379 1.00 96.06 292 TYR A O 1
ATOM 2244 N N . GLN A 1 293 ? 10.919 2.093 -26.070 1.00 95.00 293 GLN A N 1
ATOM 2245 C CA . GLN A 1 293 ? 10.706 2.258 -24.633 1.00 95.00 293 GLN A CA 1
ATOM 2246 C C . GLN A 1 293 ? 9.309 2.805 -24.327 1.00 95.00 293 GLN A C 1
ATOM 2248 O O . GLN A 1 293 ? 8.643 2.300 -23.425 1.00 95.00 293 GLN A O 1
ATOM 2253 N N . LYS A 1 294 ? 8.856 3.822 -25.073 1.00 94.62 294 LYS A N 1
ATOM 2254 C CA . LYS A 1 294 ? 7.526 4.419 -24.885 1.00 94.62 294 LYS A CA 1
ATOM 2255 C C . LYS A 1 294 ? 6.427 3.390 -25.113 1.00 94.62 294 LYS A C 1
ATOM 2257 O O . LYS A 1 294 ? 5.622 3.167 -24.219 1.00 94.62 294 LYS A O 1
ATOM 2262 N N . ILE A 1 295 ? 6.465 2.694 -26.250 1.00 94.81 295 ILE A N 1
ATOM 2263 C CA . ILE A 1 295 ? 5.480 1.653 -26.574 1.00 94.81 295 ILE A CA 1
ATOM 2264 C C . ILE A 1 295 ? 5.511 0.533 -25.523 1.00 94.81 295 ILE A C 1
ATOM 2266 O O . ILE A 1 295 ? 4.469 0.097 -25.048 1.00 94.81 295 ILE A O 1
ATOM 2270 N N . PHE A 1 296 ? 6.701 0.084 -25.120 1.00 95.69 296 PHE A N 1
ATOM 2271 C CA . PHE A 1 296 ? 6.876 -0.950 -24.099 1.00 95.69 296 PHE A CA 1
ATOM 2272 C C . PHE A 1 296 ? 6.265 -0.557 -22.752 1.00 95.69 296 PHE A C 1
ATOM 2274 O O . PHE A 1 296 ? 5.527 -1.340 -22.154 1.00 95.69 296 PHE A O 1
ATOM 2281 N N . ASN A 1 297 ? 6.518 0.672 -22.303 1.00 91.88 297 ASN A N 1
ATOM 2282 C CA . ASN A 1 297 ? 5.928 1.192 -21.079 1.00 91.88 297 ASN A CA 1
ATOM 2283 C C . ASN A 1 297 ? 4.413 1.346 -21.199 1.00 91.88 297 ASN A C 1
ATOM 2285 O O . ASN A 1 297 ? 3.719 0.997 -20.253 1.00 91.88 297 ASN A O 1
ATOM 2289 N N . ASP A 1 298 ? 3.904 1.791 -22.348 1.00 90.06 298 ASP A N 1
ATOM 2290 C CA . ASP A 1 298 ? 2.468 1.924 -22.614 1.00 90.06 298 ASP A CA 1
ATOM 2291 C C . ASP A 1 298 ? 1.740 0.573 -22.674 1.00 90.06 298 ASP A C 1
ATOM 2293 O O . ASP A 1 298 ? 0.540 0.504 -22.421 1.00 90.06 298 ASP A O 1
ATOM 2297 N N . ILE A 1 299 ? 2.432 -0.512 -23.033 1.00 89.81 299 ILE A N 1
ATOM 2298 C CA . ILE A 1 299 ? 1.873 -1.870 -23.007 1.00 89.81 299 ILE A CA 1
ATOM 2299 C C . ILE A 1 299 ? 1.736 -2.355 -21.564 1.00 89.81 299 ILE A C 1
ATOM 2301 O O . ILE A 1 299 ? 0.681 -2.848 -21.188 1.00 89.81 299 ILE A O 1
ATOM 2305 N N . ILE A 1 300 ? 2.786 -2.196 -20.757 1.00 86.19 300 ILE A N 1
ATOM 2306 C CA . ILE A 1 300 ? 2.834 -2.693 -19.371 1.00 86.19 300 ILE A CA 1
ATOM 2307 C C . ILE A 1 300 ? 2.057 -1.770 -18.417 1.00 86.19 300 ILE A C 1
ATOM 2309 O O . ILE A 1 300 ? 1.627 -2.17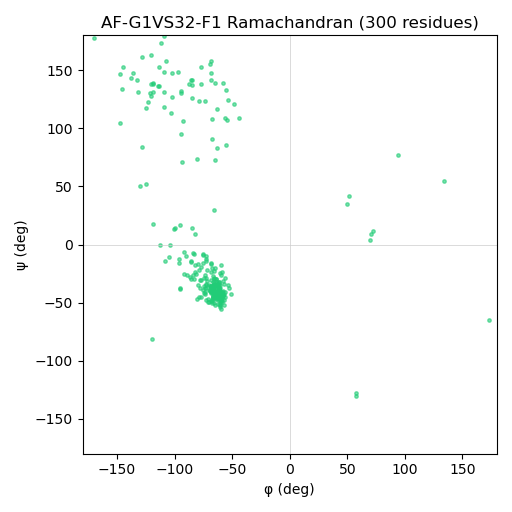0 -17.331 1.00 86.19 300 ILE A O 1
ATOM 2313 N N . SER A 1 301 ? 1.857 -0.508 -18.804 1.00 76.69 301 SER A N 1
ATOM 2314 C CA . SER A 1 301 ? 1.082 0.454 -18.030 1.00 76.69 301 SER A CA 1
ATOM 2315 C C . SER A 1 301 ? -0.436 0.227 -18.120 1.00 76.69 301 SER A C 1
ATOM 2317 O O . SER A 1 301 ? -1.129 0.726 -17.236 1.00 76.69 301 SER A O 1
ATOM 2319 N N . LYS A 1 302 ? -0.920 -0.557 -19.094 1.00 64.00 302 LYS A N 1
ATOM 2320 C CA . LYS A 1 302 ? -2.326 -0.968 -19.270 1.00 64.00 302 LYS A CA 1
ATOM 2321 C C . LYS A 1 302 ? -2.667 -2.213 -18.462 1.00 64.00 302 LYS A C 1
ATOM 2323 O O . LYS A 1 302 ? -3.738 -2.186 -17.826 1.00 64.00 302 LYS A O 1
#

pLDDT: mean 80.19, std 16.31, range [39.91, 97.75]